Protein AF-A0A6M2E4P7-F1 (afdb_monomer)

Solvent-accessible surface area (backbone atoms only — not comparable to full-atom values): 11442 Å² total; per-residue (Å²): 132,87,79,88,83,75,98,72,84,81,86,79,95,67,102,55,70,70,83,80,88,51,103,58,64,41,55,55,49,48,51,50,51,41,64,74,35,64,31,36,40,35,38,37,42,52,60,90,89,80,44,70,65,22,54,53,45,53,51,46,52,60,73,42,40,63,58,35,37,72,79,66,57,32,46,57,40,61,46,62,79,49,66,72,58,30,58,74,72,67,52,88,63,75,56,38,45,35,40,25,49,70,61,45,62,29,65,63,88,74,64,91,43,70,66,57,47,51,54,49,53,58,58,60,72,52,73,60,49,44,81,30,44,83,79,47,39,49,76,71,58,28,74,83,71,84,55,59,100,64,70,75,52,77,45,78,54,59,92,86,49,95,53,67,63,52,60,54,51,52,45,37,51,54,24,45,76,62,82,48,51,30,33,42,35,60,66,80,132

Secondary structure (DSSP, 8-state):
------S-------TT-----STTHHHHHHHHHHHH-SEEEEEE--STTT-HHHHHHHHHHHHTHHHHHHTT-PEEEEE-S-HHHHHHHT--SSSEEEEEETTEEEE--S-SSHHHHHHHHHHHHS-SEEEE-HHHHHHHH-TTTS--SS-EEEEEE-TT-S-HHHHHHHHHHHHHTT--EEEEEE---

Radius of gyration: 20.7 Å; Cα contacts (8 Å, |Δi|>4): 244; chains: 1; bounding box: 45×45×77 Å

Foldseek 3Di:
DDDDDDPDDDDDDDPAEDDADDQPVRQVVVLVVLQVAQKEKEWEAEDPPPDPVSVVLVVLCVVCVVVCCPVVVYGYYYDYPHVPNCVVLVNPDPGWIWMRHNNQTATDPDDSDNVSVVVVSVVVSDQLEDEDEPVCVCVVQVPVVPDGPFDEAEDEDEPPPPCPVVVSSVQSNVCSVPVGRYYYYYDDD

Sequence (189 aa):
MFTDVVMTLTVLLAPHFLLVHSEDSDLEEFRTTIAKHNRVLVIFTEECCTCTECVEVEQILHAKQPELSDDYRVGIAKVVNKPQIEERYGVTSRPALVFFRRSVPALFEGRHDPDSILEWVGRSLEPSVKALDDNSFEHLTQAATGATTGNWLVVFHTDKCVKQDLAACVLEGLSSKNQRNYKCCHGRH

Organism: NCBI:txid48802

Structure (mmCIF, N/CA/C/O backbone):
data_AF-A0A6M2E4P7-F1
#
_entry.id   AF-A0A6M2E4P7-F1
#
loop_
_atom_site.group_PDB
_atom_site.id
_atom_sit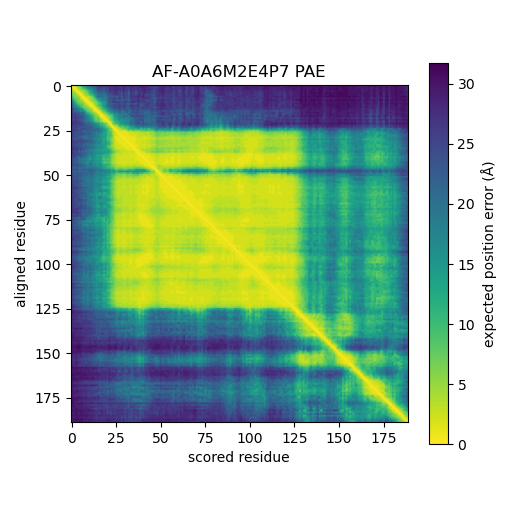e.type_symbol
_atom_site.label_atom_id
_atom_site.label_alt_id
_atom_site.label_comp_id
_atom_site.label_asym_id
_atom_site.label_entity_id
_atom_site.label_seq_id
_atom_site.pdbx_PDB_ins_code
_atom_site.Cartn_x
_atom_site.Cartn_y
_atom_site.Cartn_z
_atom_site.occupancy
_atom_site.B_iso_or_equiv
_atom_site.auth_seq_id
_atom_site.auth_comp_id
_atom_site.auth_asym_id
_atom_site.auth_atom_id
_atom_site.pdbx_PDB_model_num
ATOM 1 N N . MET A 1 1 ? -25.663 25.182 38.526 1.00 40.84 1 MET A N 1
ATOM 2 C CA . MET A 1 1 ? -24.341 24.736 39.010 1.00 40.84 1 MET A CA 1
ATOM 3 C C . MET A 1 1 ? -23.436 24.643 37.797 1.00 40.84 1 MET A C 1
ATOM 5 O O . MET A 1 1 ? -23.838 24.004 36.837 1.00 40.84 1 MET A O 1
ATOM 9 N N . PHE A 1 2 ? -22.290 25.324 37.823 1.00 36.75 2 PHE A N 1
ATOM 10 C CA . PHE A 1 2 ? -21.157 25.044 36.928 1.00 36.75 2 PHE A CA 1
ATOM 11 C C . PHE A 1 2 ? -20.639 23.617 37.247 1.00 36.75 2 PHE A C 1
ATOM 13 O O . PHE A 1 2 ? -20.907 23.131 38.346 1.00 36.75 2 PHE A O 1
ATOM 20 N N . THR A 1 3 ? -19.963 22.877 36.368 1.00 31.12 3 THR A N 1
ATOM 21 C CA . THR A 1 3 ? -18.905 23.301 35.430 1.00 31.12 3 THR A CA 1
ATOM 22 C C . THR A 1 3 ? -18.898 22.538 34.104 1.00 31.12 3 THR A C 1
ATOM 24 O O . THR A 1 3 ? -19.132 21.332 34.073 1.00 31.12 3 THR A O 1
ATOM 27 N N . ASP A 1 4 ? -18.496 23.231 33.041 1.00 40.00 4 ASP A N 1
ATOM 28 C CA . ASP A 1 4 ? -18.045 22.666 31.769 1.00 40.00 4 ASP A CA 1
ATOM 29 C C . ASP A 1 4 ? -16.873 21.681 31.924 1.00 40.00 4 ASP A C 1
ATOM 31 O O . ASP A 1 4 ? -15.951 21.925 32.703 1.00 40.00 4 ASP A O 1
ATOM 35 N N . VAL A 1 5 ? -16.841 20.641 31.081 1.00 33.53 5 VAL A N 1
ATOM 36 C CA . VAL A 1 5 ? -15.596 19.966 30.665 1.00 33.53 5 VAL A CA 1
ATOM 37 C C . VAL A 1 5 ? -15.591 19.811 29.140 1.00 33.53 5 VAL A C 1
ATOM 39 O O . VAL A 1 5 ? -15.801 18.740 28.584 1.00 33.53 5 VAL A O 1
ATOM 42 N N . VAL A 1 6 ? -15.389 20.954 28.482 1.00 32.59 6 VAL A N 1
ATOM 43 C CA . VAL A 1 6 ? -14.580 21.131 27.261 1.00 32.59 6 VAL A CA 1
ATOM 44 C C . VAL A 1 6 ? -14.699 20.026 26.194 1.00 32.59 6 VAL A C 1
ATOM 46 O O . VAL A 1 6 ? -13.795 19.215 25.996 1.00 32.59 6 VAL A O 1
ATOM 49 N N . MET A 1 7 ? -15.766 20.093 25.392 1.00 32.06 7 MET A N 1
ATOM 50 C CA . MET A 1 7 ? -15.821 19.453 24.070 1.00 32.06 7 MET A CA 1
ATOM 51 C C . MET A 1 7 ? -15.063 20.302 23.025 1.00 32.06 7 MET A C 1
ATOM 53 O O . MET A 1 7 ? -15.641 20.748 22.037 1.00 32.06 7 MET A O 1
ATOM 57 N N . THR A 1 8 ? -13.772 20.563 23.261 1.00 35.53 8 THR A N 1
ATOM 58 C CA . THR A 1 8 ? -12.883 21.265 22.315 1.00 35.53 8 THR A CA 1
ATOM 59 C C . THR A 1 8 ? -11.410 21.090 22.689 1.00 35.53 8 THR A C 1
ATOM 61 O O . THR A 1 8 ? -10.903 21.770 23.577 1.00 35.53 8 THR A O 1
ATOM 64 N N . LEU A 1 9 ? -10.679 20.256 21.946 1.00 24.12 9 LEU A N 1
ATOM 65 C CA . LEU A 1 9 ? -9.226 20.403 21.834 1.00 24.12 9 LEU A CA 1
ATOM 66 C C . LEU A 1 9 ? -8.762 20.082 20.411 1.00 24.12 9 LEU A C 1
ATOM 68 O O . LEU A 1 9 ? -8.285 18.994 20.099 1.00 24.12 9 LEU A O 1
ATOM 72 N N . THR A 1 10 ? -8.930 21.065 19.533 1.00 35.75 10 THR A N 1
ATOM 73 C CA . THR A 1 10 ? -8.132 21.164 18.313 1.00 35.75 10 THR A CA 1
ATOM 74 C C . THR A 1 10 ? -6.683 21.525 18.653 1.00 35.75 10 THR A C 1
ATOM 76 O O . THR A 1 10 ? -6.407 22.129 19.686 1.00 35.75 10 THR A O 1
ATOM 79 N N . VAL A 1 11 ? -5.786 21.238 17.703 1.00 32.12 11 VAL A N 1
ATOM 80 C CA . VAL A 1 11 ? -4.352 21.588 17.685 1.00 32.12 11 VAL A CA 1
ATOM 81 C C . VAL A 1 11 ? -3.437 20.681 18.519 1.00 32.12 11 VAL A C 1
ATOM 83 O O . VAL A 1 11 ? -3.085 20.981 19.653 1.00 32.12 11 VAL A O 1
ATOM 86 N N . LEU A 1 12 ? -2.869 19.680 17.841 1.00 30.33 12 LEU A N 1
ATOM 87 C CA . LEU A 1 12 ? -1.431 19.700 17.556 1.00 30.33 12 LEU A CA 1
ATOM 88 C C . LEU A 1 12 ? -1.193 19.288 16.095 1.00 30.33 12 LEU A C 1
ATOM 90 O O . LEU A 1 12 ? -1.959 18.522 15.516 1.00 30.33 12 LEU A O 1
ATOM 94 N N . LEU A 1 13 ? -0.166 19.873 15.479 1.00 35.53 13 LEU A N 1
ATOM 95 C CA . LEU A 1 13 ? 0.161 19.698 14.064 1.00 35.53 13 LEU A CA 1
ATOM 96 C C . LEU A 1 13 ? 0.794 18.322 13.816 1.00 35.53 13 LEU A C 1
ATOM 98 O O . LEU A 1 13 ? 1.898 18.067 14.286 1.00 35.53 13 LEU A O 1
ATOM 102 N N . ALA A 1 14 ? 0.145 17.485 13.006 1.00 37.31 14 ALA A N 1
ATOM 103 C CA . ALA A 1 14 ? 0.768 16.321 12.381 1.00 37.31 14 ALA A CA 1
ATOM 104 C C . ALA A 1 14 ? 0.230 16.177 10.943 1.00 37.31 14 ALA A C 1
ATOM 106 O O . ALA A 1 14 ? -0.916 15.763 10.768 1.00 37.31 14 ALA A O 1
ATOM 107 N N . PRO A 1 15 ? 1.008 16.507 9.893 1.00 38.56 15 PRO A N 1
ATOM 108 C CA . PRO A 1 15 ? 0.533 16.494 8.504 1.00 38.56 15 PRO A CA 1
ATOM 109 C C . PRO A 1 15 ? 0.421 15.081 7.892 1.00 38.56 15 PRO A C 1
ATOM 111 O O . PRO A 1 15 ? 0.402 14.951 6.671 1.00 38.56 15 PRO A O 1
ATOM 114 N N . HIS A 1 16 ? 0.381 14.023 8.713 1.00 47.12 16 HIS A N 1
ATOM 115 C CA . HIS A 1 16 ? 0.623 12.652 8.254 1.00 47.12 16 HIS A CA 1
ATOM 116 C C . HIS A 1 16 ? -0.515 11.645 8.426 1.00 47.12 16 HIS A C 1
ATOM 118 O O . HIS A 1 16 ? -0.496 10.661 7.702 1.00 47.12 16 HIS A O 1
ATOM 124 N N . PHE A 1 17 ? -1.499 11.832 9.312 1.00 47.53 17 PHE A N 1
ATOM 125 C CA . PHE A 1 17 ? -2.561 10.828 9.514 1.00 47.53 17 PHE A CA 1
ATOM 126 C C . PHE A 1 17 ? -3.961 11.427 9.318 1.00 47.53 17 PHE A C 1
ATOM 128 O O . PHE A 1 17 ? -4.527 12.049 10.215 1.00 47.53 17 PHE A O 1
ATOM 135 N N . LEU A 1 18 ? -4.524 11.202 8.127 1.00 43.34 18 LEU A N 1
ATOM 136 C CA . LEU A 1 18 ? -5.948 11.386 7.838 1.00 43.34 18 LEU A CA 1
ATOM 137 C C . LEU A 1 18 ? -6.751 10.255 8.500 1.00 43.34 18 LEU A C 1
ATOM 139 O O . LEU A 1 18 ? -6.512 9.083 8.213 1.00 43.34 18 LEU A O 1
ATOM 143 N N . LEU A 1 19 ? -7.705 10.611 9.362 1.00 40.25 19 LEU A N 1
ATOM 144 C CA . LEU A 1 19 ? -8.750 9.710 9.861 1.00 40.25 19 LEU A CA 1
ATOM 145 C C . LEU A 1 19 ? -10.049 9.980 9.090 1.00 40.25 19 LEU A C 1
ATOM 147 O O . LEU A 1 19 ? -10.403 11.136 8.871 1.00 40.25 19 LEU A O 1
ATOM 151 N N . VAL A 1 20 ? -10.731 8.910 8.677 1.00 38.62 20 VAL A N 1
ATOM 152 C CA . VAL A 1 20 ? -11.777 8.907 7.635 1.00 38.62 20 VAL A CA 1
ATOM 153 C C . VAL A 1 20 ? -13.047 8.197 8.162 1.00 38.62 20 VAL A C 1
ATOM 155 O O . VAL A 1 20 ? -12.953 7.114 8.757 1.00 38.62 20 VAL A O 1
ATOM 158 N N . HIS A 1 21 ? -14.227 8.820 8.011 1.00 36.59 21 HIS A N 1
ATOM 159 C CA . HIS A 1 21 ? -15.513 8.375 8.592 1.00 36.59 21 HIS A CA 1
ATOM 160 C 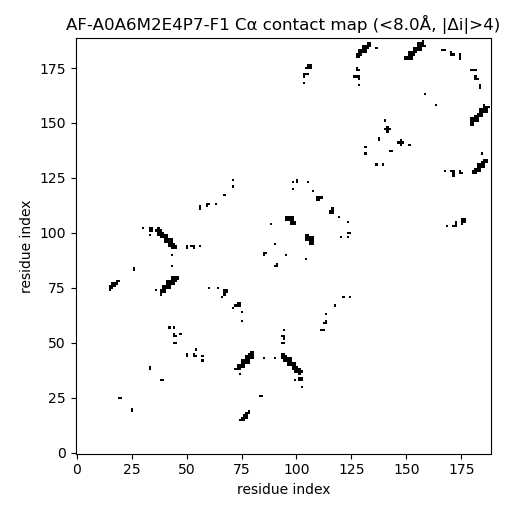C . HIS A 1 21 ? -16.756 8.597 7.684 1.00 36.59 21 HIS A C 1
ATOM 162 O O . HIS A 1 21 ? -17.251 9.720 7.590 1.00 36.59 21 HIS A O 1
ATOM 168 N N . SER A 1 22 ? -17.319 7.506 7.136 1.00 39.72 22 SER A N 1
ATOM 169 C CA . SER A 1 22 ? -18.699 7.198 6.676 1.00 39.72 22 SER A CA 1
ATOM 170 C C . SER A 1 22 ? -18.729 6.210 5.477 1.00 39.72 22 SER A C 1
ATOM 172 O O . SER A 1 22 ? -18.031 6.372 4.479 1.00 39.72 22 SER A O 1
ATOM 174 N N . GLU A 1 23 ? -19.592 5.192 5.565 1.00 55.00 23 GLU A N 1
ATOM 175 C CA . GLU A 1 23 ? -19.532 3.853 4.918 1.00 55.00 23 GLU A CA 1
ATOM 176 C C . GLU A 1 23 ? -19.726 3.745 3.381 1.00 55.00 23 GLU A C 1
ATOM 178 O O . GLU A 1 23 ? -20.198 2.727 2.890 1.00 55.00 23 GLU A O 1
ATOM 183 N N . ASP A 1 24 ? -19.388 4.766 2.600 1.00 53.50 24 ASP A N 1
ATOM 184 C CA . ASP A 1 24 ? -19.245 4.669 1.127 1.00 53.50 24 ASP A CA 1
ATOM 185 C C . ASP A 1 24 ? -18.424 5.863 0.613 1.00 53.50 24 ASP A C 1
ATOM 187 O O . ASP A 1 24 ? -17.538 5.724 -0.236 1.00 53.50 24 ASP A O 1
ATOM 191 N N . SER A 1 25 ? -18.646 7.035 1.225 1.00 61.72 25 SER A N 1
ATOM 192 C CA . SER A 1 25 ? -17.779 8.211 1.083 1.00 61.72 25 SER A CA 1
ATOM 193 C C . SER A 1 25 ? -16.325 7.872 1.417 1.00 61.72 25 SER A C 1
ATOM 195 O O . SER A 1 25 ? -15.432 8.302 0.695 1.00 61.72 25 SER A O 1
ATOM 197 N N . ASP A 1 26 ? -16.084 7.049 2.443 1.00 71.44 26 ASP A N 1
ATOM 198 C CA . ASP A 1 26 ? -14.749 6.600 2.854 1.00 71.44 26 ASP A CA 1
ATOM 199 C C . ASP A 1 26 ? -13.972 5.919 1.727 1.00 71.44 26 ASP A C 1
ATOM 201 O O . ASP A 1 26 ? -12.768 6.137 1.593 1.00 71.44 26 ASP A O 1
ATOM 205 N N . LEU A 1 27 ? -14.630 5.092 0.906 1.00 80.44 27 LEU A N 1
ATOM 206 C CA . LEU A 1 27 ? -13.952 4.367 -0.166 1.00 80.44 27 LEU A CA 1
ATOM 207 C C . LEU A 1 27 ? -13.576 5.310 -1.313 1.00 80.44 27 LEU A C 1
ATOM 209 O O . LEU A 1 27 ? -12.455 5.233 -1.819 1.00 80.44 27 LEU A O 1
ATOM 213 N N . GLU A 1 28 ? -14.468 6.216 -1.715 1.00 82.69 28 GLU A N 1
ATOM 214 C CA . GLU A 1 28 ? -14.164 7.196 -2.764 1.00 82.69 28 GLU A CA 1
ATOM 215 C C . GLU A 1 28 ? -13.219 8.311 -2.279 1.00 82.69 28 GLU A C 1
ATOM 217 O O . GLU A 1 28 ? -12.367 8.761 -3.048 1.00 82.69 28 GLU A O 1
ATOM 222 N N . GLU A 1 29 ? -13.261 8.697 -1.001 1.00 82.88 29 GLU A N 1
ATOM 223 C CA . GLU A 1 29 ? -12.275 9.584 -0.372 1.00 82.88 29 GLU A CA 1
ATOM 224 C C . GLU A 1 29 ? -10.899 8.913 -0.287 1.00 82.88 29 GLU A C 1
ATOM 226 O O . GLU A 1 29 ? -9.894 9.517 -0.679 1.00 82.88 29 GLU A O 1
ATOM 231 N N . PHE A 1 30 ? -10.840 7.648 0.141 1.00 87.00 30 PHE A N 1
ATOM 232 C CA . PHE A 1 30 ? -9.613 6.854 0.141 1.00 87.00 30 PHE A CA 1
ATOM 233 C C . PHE A 1 30 ? -9.038 6.752 -1.275 1.00 87.00 30 PHE A C 1
ATOM 235 O O . PHE A 1 30 ? -7.887 7.124 -1.500 1.00 87.00 30 PHE A O 1
ATOM 242 N N . ARG A 1 31 ? -9.847 6.347 -2.264 1.00 85.25 31 ARG A N 1
ATOM 243 C CA . ARG A 1 31 ? -9.443 6.286 -3.681 1.00 85.25 31 ARG A CA 1
ATOM 244 C C . ARG A 1 31 ? -8.957 7.639 -4.193 1.00 85.25 31 ARG A C 1
ATOM 246 O O . ARG A 1 31 ? -7.924 7.697 -4.852 1.00 85.25 31 ARG A O 1
ATOM 253 N N . THR A 1 32 ? -9.649 8.725 -3.859 1.00 85.12 32 THR A N 1
ATOM 254 C CA . THR A 1 32 ? -9.262 10.092 -4.235 1.00 85.12 32 THR A CA 1
ATOM 255 C C . THR A 1 32 ? -7.931 10.499 -3.600 1.00 85.12 32 THR A C 1
ATOM 257 O O . THR A 1 32 ? -7.101 11.128 -4.254 1.00 85.12 32 THR A O 1
ATOM 260 N N . THR A 1 33 ? -7.690 10.125 -2.345 1.00 83.88 33 THR A N 1
ATOM 261 C CA . THR A 1 33 ? -6.436 10.390 -1.625 1.00 83.88 33 THR A CA 1
ATOM 262 C C . THR A 1 33 ? -5.280 9.598 -2.237 1.00 83.88 33 THR A C 1
ATOM 264 O O . THR A 1 33 ? -4.253 10.173 -2.594 1.00 83.88 33 THR A O 1
ATOM 267 N N . ILE A 1 34 ? -5.481 8.302 -2.484 1.00 86.50 34 ILE A N 1
ATOM 268 C CA . ILE A 1 34 ? -4.528 7.433 -3.186 1.00 86.50 34 ILE A CA 1
ATOM 269 C C . ILE A 1 34 ? -4.259 7.902 -4.632 1.00 86.50 34 ILE A C 1
ATOM 271 O O . ILE A 1 34 ? -3.145 7.747 -5.126 1.00 86.50 34 ILE A O 1
ATOM 275 N N . ALA A 1 35 ? -5.232 8.520 -5.309 1.00 84.50 35 ALA A N 1
ATOM 276 C CA . ALA A 1 35 ? -5.046 9.092 -6.644 1.00 84.50 35 ALA A CA 1
ATOM 277 C C . ALA A 1 35 ? -4.295 10.438 -6.635 1.00 84.50 35 ALA A C 1
ATOM 279 O O . ALA A 1 35 ? -3.555 10.733 -7.573 1.00 84.50 35 ALA A O 1
ATOM 280 N N . LYS A 1 36 ? -4.449 11.248 -5.577 1.00 83.56 36 LYS A N 1
ATOM 281 C CA . LYS A 1 36 ? -3.716 12.516 -5.387 1.00 83.56 36 LYS A CA 1
ATOM 282 C C . LYS A 1 36 ? -2.233 12.306 -5.067 1.00 83.56 36 LYS A C 1
ATOM 284 O O . LYS A 1 36 ? -1.416 13.168 -5.386 1.00 83.56 36 LYS A O 1
ATOM 289 N N . HIS A 1 37 ? -1.875 11.186 -4.441 1.00 82.88 37 HIS A N 1
ATOM 290 C CA . HIS A 1 37 ? -0.513 10.906 -3.990 1.00 82.88 37 HIS A CA 1
ATOM 291 C C . HIS A 1 37 ? 0.159 9.809 -4.828 1.00 82.88 37 HIS A C 1
ATOM 293 O O . HIS A 1 37 ? -0.315 8.684 -4.928 1.00 82.88 37 HIS A O 1
ATOM 299 N N . ASN A 1 38 ? 1.332 10.107 -5.396 1.00 85.38 38 ASN A N 1
ATOM 300 C CA . ASN A 1 38 ? 2.060 9.159 -6.253 1.00 85.38 38 ASN A CA 1
ATOM 301 C C . ASN A 1 38 ? 2.529 7.880 -5.530 1.00 85.38 38 ASN A C 1
ATOM 303 O O . ASN A 1 38 ? 2.753 6.865 -6.196 1.00 85.38 38 ASN A O 1
ATOM 307 N N . ARG A 1 39 ? 2.745 7.954 -4.210 1.00 91.00 39 ARG A N 1
ATOM 308 C CA . ARG A 1 39 ? 3.292 6.892 -3.354 1.00 91.00 39 ARG A CA 1
ATOM 309 C C . ARG A 1 39 ? 2.659 6.974 -1.964 1.00 91.00 39 ARG A C 1
ATOM 311 O O . ARG A 1 39 ? 2.878 7.964 -1.265 1.00 91.00 39 ARG A O 1
ATOM 318 N N . VAL A 1 40 ? 1.903 5.953 -1.567 1.00 92.75 40 VAL A N 1
ATOM 319 C CA . VAL A 1 40 ? 1.294 5.865 -0.228 1.00 92.75 40 VAL A CA 1
ATOM 320 C C . VAL A 1 40 ? 1.470 4.462 0.336 1.00 92.75 40 VAL A C 1
ATOM 322 O O . VAL A 1 40 ? 1.069 3.494 -0.300 1.00 92.75 40 VAL A O 1
ATOM 325 N N . LEU A 1 41 ? 2.036 4.347 1.532 1.00 94.44 41 LEU A N 1
ATOM 326 C CA . LEU A 1 41 ? 2.027 3.127 2.331 1.00 94.44 41 LEU A CA 1
ATOM 327 C C . LEU A 1 41 ? 0.824 3.169 3.275 1.00 94.44 41 LEU A C 1
ATOM 329 O O . LEU A 1 41 ? 0.721 4.060 4.114 1.00 94.44 41 LEU A O 1
ATOM 333 N N . VAL A 1 42 ? -0.092 2.219 3.129 1.00 94.88 42 VAL A N 1
ATOM 334 C CA . VAL A 1 42 ? -1.314 2.129 3.931 1.00 94.88 42 VAL A CA 1
ATOM 335 C C . VAL A 1 42 ? -1.193 0.969 4.906 1.00 94.88 42 VAL A C 1
ATOM 337 O O . VAL A 1 42 ? -0.968 -0.163 4.475 1.00 94.88 42 VAL A O 1
ATOM 340 N N . ILE A 1 43 ? -1.382 1.239 6.199 1.00 94.50 43 ILE A N 1
ATOM 341 C CA . ILE A 1 43 ? -1.550 0.205 7.223 1.00 94.50 43 ILE A CA 1
ATOM 342 C C . ILE A 1 43 ? -3.035 -0.031 7.522 1.00 94.50 43 ILE A C 1
ATOM 344 O O . ILE A 1 43 ? -3.799 0.891 7.809 1.00 94.50 43 ILE A O 1
ATOM 348 N N . PHE A 1 44 ? -3.432 -1.294 7.459 1.00 93.56 44 PHE A N 1
ATOM 349 C CA . PHE A 1 44 ? -4.738 -1.827 7.825 1.00 93.56 44 PHE A CA 1
ATOM 350 C C . PHE A 1 44 ? -4.585 -2.484 9.209 1.00 93.56 44 PHE A C 1
ATOM 352 O O . PHE A 1 44 ? -3.888 -3.489 9.305 1.00 93.56 44 PHE A O 1
ATOM 359 N N . THR A 1 45 ? -5.142 -1.896 10.282 1.00 92.00 45 THR A N 1
ATOM 360 C CA . THR A 1 45 ? -4.528 -2.013 11.638 1.00 92.00 45 THR A CA 1
ATOM 361 C C . THR A 1 45 ? -5.470 -2.089 12.862 1.00 92.00 45 THR A C 1
ATOM 363 O O . THR A 1 45 ? -5.010 -2.127 13.995 1.00 92.00 45 THR A O 1
ATOM 366 N N . GLU A 1 46 ? -6.789 -2.154 12.661 1.00 89.75 46 GLU A N 1
ATOM 367 C CA . GLU A 1 46 ? -7.792 -2.342 13.741 1.00 89.75 46 GLU A CA 1
ATOM 368 C C . GLU A 1 46 ? -7.851 -1.238 14.819 1.00 89.75 46 GLU A C 1
ATOM 370 O O . GLU A 1 46 ? -7.229 -0.180 14.700 1.00 89.75 46 GLU A O 1
ATOM 375 N N . GLU A 1 47 ? -8.708 -1.435 15.827 1.00 84.75 47 GLU A N 1
ATOM 376 C CA . GLU A 1 47 ? -8.803 -0.562 17.000 1.00 84.75 47 GLU A CA 1
ATOM 377 C C . GLU A 1 47 ? -7.785 -0.973 18.069 1.00 84.75 47 GLU A C 1
ATOM 379 O O . GLU A 1 47 ? -7.502 -2.158 18.281 1.00 84.75 47 GLU A O 1
ATOM 384 N N . CYS A 1 48 ? -7.249 0.025 18.775 1.00 76.25 48 CYS A N 1
ATOM 385 C CA . CYS A 1 48 ? -6.251 -0.191 19.818 1.00 76.25 48 CYS A CA 1
ATOM 386 C C . CYS A 1 48 ? -6.749 -1.204 20.868 1.00 76.25 48 CYS A C 1
ATOM 388 O O . CYS A 1 48 ? -7.927 -1.222 21.222 1.00 76.25 48 CYS A O 1
ATOM 390 N N . CYS A 1 49 ? -5.826 -2.025 21.373 1.00 75.62 49 CYS A N 1
ATOM 391 C CA . CYS A 1 49 ? -6.041 -3.116 22.334 1.00 75.62 49 CYS A CA 1
ATOM 392 C C . CYS A 1 49 ? -6.714 -4.399 21.806 1.00 75.62 49 CYS A C 1
ATOM 394 O O . CYS A 1 49 ? -6.747 -5.373 22.555 1.00 75.62 49 CYS A O 1
ATOM 396 N N . THR A 1 50 ? -7.194 -4.461 20.556 1.00 83.12 50 THR A N 1
ATOM 397 C CA . THR A 1 50 ? -7.652 -5.740 19.954 1.00 83.12 50 THR A CA 1
ATOM 398 C C . THR A 1 50 ? -6.515 -6.540 19.312 1.00 83.12 50 THR A C 1
ATOM 400 O O . THR A 1 50 ? -6.518 -7.768 19.366 1.00 83.12 50 THR A O 1
ATOM 403 N N . CYS A 1 51 ? -5.502 -5.843 18.792 1.00 87.19 51 CYS A N 1
ATOM 404 C CA . CYS A 1 51 ? -4.385 -6.411 18.047 1.00 87.19 51 CYS A CA 1
ATOM 405 C C . CYS A 1 51 ? -3.044 -5.853 18.561 1.00 87.19 51 CYS A C 1
ATOM 407 O O . CYS A 1 51 ? -2.759 -4.664 18.409 1.00 87.19 51 CYS A O 1
ATOM 409 N N . THR A 1 52 ? -2.209 -6.702 19.172 1.00 90.94 52 THR A N 1
ATOM 410 C CA . THR A 1 52 ? -0.880 -6.302 19.684 1.00 90.94 52 THR A CA 1
ATOM 411 C C . THR A 1 52 ? 0.098 -6.016 18.549 1.00 90.94 52 THR A C 1
ATOM 413 O O . THR A 1 52 ? 0.727 -4.961 18.541 1.00 90.94 52 THR A O 1
ATOM 416 N N . GLU A 1 53 ? 0.170 -6.907 17.553 1.00 91.56 53 GLU A N 1
ATOM 417 C CA . GLU A 1 53 ? 1.049 -6.751 16.384 1.00 91.56 53 GLU A CA 1
ATOM 418 C C . GLU A 1 53 ? 0.768 -5.433 15.649 1.00 91.56 53 GLU A C 1
ATOM 420 O O . GLU A 1 53 ? 1.688 -4.750 15.215 1.00 91.56 53 GLU A O 1
ATOM 425 N N . CYS A 1 54 ? -0.496 -5.011 15.573 1.00 91.94 54 CYS A N 1
ATOM 426 C CA . CYS A 1 54 ? -0.891 -3.749 14.953 1.00 91.94 54 CYS A CA 1
ATOM 427 C C . CYS A 1 54 ? -0.224 -2.532 15.619 1.00 91.94 54 CYS A C 1
ATOM 429 O O . CYS A 1 54 ? 0.259 -1.638 14.925 1.00 91.94 54 CYS A O 1
ATOM 431 N N . VAL A 1 55 ? -0.116 -2.523 16.953 1.00 92.38 55 VAL A N 1
ATOM 432 C CA . VAL A 1 55 ? 0.590 -1.465 17.695 1.00 92.38 55 VAL A CA 1
ATOM 433 C C . VAL A 1 55 ? 2.090 -1.489 17.391 1.00 92.38 55 VAL A C 1
ATOM 435 O O . VAL A 1 55 ? 2.687 -0.431 17.198 1.00 92.38 55 VAL A O 1
ATOM 438 N N . GLU A 1 56 ? 2.697 -2.674 17.301 1.00 93.56 56 GLU A N 1
ATOM 439 C CA . GLU A 1 56 ? 4.118 -2.832 16.967 1.00 93.56 56 GLU A CA 1
ATOM 440 C C . GLU A 1 56 ? 4.421 -2.325 15.547 1.00 93.56 56 GLU A C 1
ATOM 442 O O . GLU A 1 56 ? 5.352 -1.539 15.357 1.00 93.56 56 GLU A O 1
ATOM 447 N N . VAL A 1 57 ? 3.598 -2.677 14.550 1.00 94.69 57 VAL A N 1
ATOM 448 C CA . VAL A 1 57 ? 3.772 -2.187 13.171 1.00 94.69 57 VAL A CA 1
ATOM 449 C C . VAL A 1 57 ? 3.534 -0.678 13.077 1.00 94.69 57 VAL A C 1
ATOM 451 O O 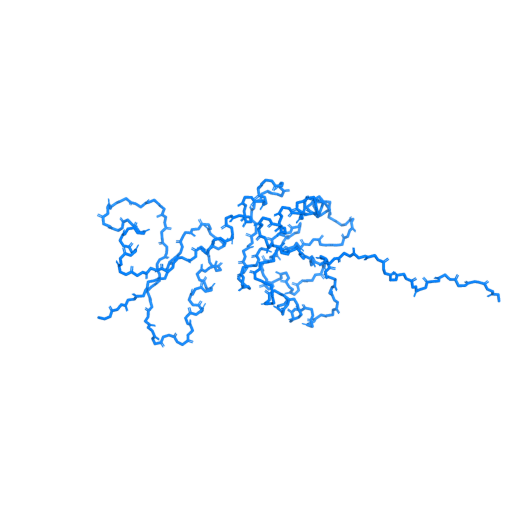. VAL A 1 57 ? 4.308 0.010 12.412 1.00 94.69 57 VAL A O 1
ATOM 454 N N . GLU A 1 58 ? 2.534 -0.123 13.770 1.00 93.56 58 GLU A N 1
ATOM 455 C CA . GLU A 1 58 ? 2.345 1.335 13.832 1.00 93.56 58 GLU A CA 1
ATOM 456 C C . GLU A 1 58 ? 3.563 2.054 14.437 1.00 93.56 58 GLU A C 1
ATOM 458 O O . GLU A 1 58 ? 3.987 3.086 13.910 1.00 93.56 58 GLU A O 1
ATOM 463 N N . GLN A 1 59 ? 4.177 1.500 15.489 1.00 94.44 59 GLN A N 1
ATOM 464 C CA . GLN A 1 59 ? 5.405 2.042 16.081 1.00 94.44 59 GLN A CA 1
ATOM 465 C C . GLN A 1 59 ? 6.597 1.971 15.118 1.00 94.44 59 GLN A C 1
ATOM 467 O O . GLN A 1 59 ? 7.338 2.949 14.999 1.00 94.44 59 GLN A O 1
ATOM 472 N N . ILE A 1 60 ? 6.763 0.859 14.393 1.00 95.12 60 ILE A N 1
ATOM 473 C CA . ILE A 1 60 ? 7.808 0.702 13.371 1.00 95.12 60 ILE A CA 1
ATOM 474 C C . ILE A 1 60 ? 7.630 1.739 12.256 1.00 95.12 60 ILE A C 1
ATOM 476 O O . ILE A 1 60 ? 8.580 2.444 11.914 1.00 95.12 60 ILE A O 1
ATOM 480 N N . LEU A 1 61 ? 6.413 1.889 11.724 1.00 94.00 61 LEU A N 1
ATOM 481 C CA . LEU A 1 61 ? 6.117 2.871 10.678 1.00 94.00 61 LEU A CA 1
ATOM 482 C C . LEU A 1 61 ? 6.310 4.314 11.151 1.00 94.00 61 LEU A C 1
ATOM 484 O O . LEU A 1 61 ? 6.808 5.136 10.387 1.00 94.00 61 LEU A O 1
ATOM 488 N N . HIS A 1 62 ? 5.958 4.627 12.400 1.00 93.69 62 HIS A N 1
ATOM 489 C CA . HIS A 1 62 ? 6.209 5.942 12.987 1.00 93.69 62 HIS A CA 1
ATOM 490 C C . HIS A 1 62 ? 7.715 6.216 13.129 1.00 93.69 62 HIS A C 1
ATOM 492 O O . HIS A 1 62 ? 8.187 7.280 12.735 1.00 93.69 62 HIS A O 1
ATOM 498 N N . ALA A 1 63 ? 8.492 5.251 13.633 1.00 95.00 63 ALA A N 1
ATOM 499 C CA . ALA A 1 63 ? 9.947 5.374 13.747 1.00 95.00 63 ALA A CA 1
ATOM 500 C C . ALA A 1 63 ? 10.637 5.525 12.378 1.00 95.00 63 ALA A C 1
ATOM 502 O O . ALA A 1 63 ? 11.620 6.254 12.262 1.00 95.00 63 ALA A O 1
ATOM 503 N N . LYS A 1 64 ? 10.102 4.873 11.339 1.00 93.56 64 LYS A N 1
ATOM 504 C CA . LYS A 1 64 ? 10.606 4.929 9.958 1.00 93.56 64 LYS A CA 1
ATOM 505 C C . LYS A 1 64 ? 9.974 6.019 9.087 1.00 93.56 64 LYS A C 1
ATOM 507 O O . LYS A 1 64 ? 10.340 6.146 7.920 1.00 93.56 64 LYS A O 1
ATOM 512 N N . GLN A 1 65 ? 9.081 6.845 9.634 1.00 92.38 65 GLN A N 1
ATOM 513 C CA . GLN A 1 65 ? 8.413 7.920 8.894 1.00 92.38 65 GLN A CA 1
ATOM 514 C C . GLN A 1 65 ? 9.377 8.926 8.232 1.00 92.38 65 GLN A C 1
ATOM 516 O O . GLN A 1 65 ? 9.113 9.269 7.079 1.00 92.38 65 GLN A O 1
ATOM 521 N N . PRO A 1 66 ? 10.490 9.366 8.864 1.00 91.88 66 PRO A N 1
ATOM 522 C CA . PRO A 1 66 ? 11.446 10.265 8.213 1.00 91.88 66 PRO A CA 1
ATOM 523 C C . PRO A 1 66 ? 12.104 9.631 6.980 1.00 91.88 66 PRO A C 1
ATOM 525 O O . PRO A 1 66 ? 12.083 10.220 5.909 1.00 91.88 66 PRO A O 1
ATOM 528 N N . GLU A 1 67 ? 12.595 8.392 7.094 1.00 92.44 67 GLU A N 1
ATOM 529 C CA . GLU A 1 67 ? 13.220 7.645 5.986 1.00 92.44 67 GLU A CA 1
ATOM 530 C C . GLU A 1 67 ? 12.219 7.416 4.831 1.00 92.44 67 GLU A C 1
ATOM 532 O O . GLU A 1 67 ? 12.518 7.640 3.657 1.00 92.44 67 GLU A O 1
ATOM 537 N N . LEU A 1 68 ? 10.977 7.041 5.162 1.00 90.38 68 LEU A N 1
ATOM 538 C CA . LEU A 1 68 ? 9.891 6.858 4.193 1.00 90.38 68 LEU A CA 1
ATOM 539 C C . LEU A 1 68 ? 9.500 8.168 3.482 1.00 90.38 68 LEU A C 1
ATOM 541 O O . LEU A 1 68 ? 9.255 8.155 2.271 1.00 90.38 68 LEU A O 1
ATOM 545 N N . SER A 1 69 ? 9.476 9.291 4.200 1.00 89.69 69 SER A N 1
ATOM 546 C CA . SER A 1 69 ? 9.197 10.624 3.654 1.00 89.69 69 SER A CA 1
ATOM 547 C C . SER A 1 69 ? 10.337 11.135 2.772 1.00 89.69 69 SER A C 1
ATOM 549 O O . SER A 1 69 ? 10.118 11.481 1.609 1.00 89.69 69 SER A O 1
ATOM 551 N N . ASP A 1 70 ? 11.553 11.177 3.304 1.00 90.75 70 ASP A N 1
ATOM 552 C CA . ASP A 1 70 ? 12.615 12.022 2.762 1.00 90.75 70 ASP A CA 1
ATOM 553 C C . ASP A 1 70 ? 13.376 11.312 1.634 1.00 90.75 70 ASP A C 1
ATOM 555 O O . ASP A 1 70 ? 13.546 11.881 0.548 1.00 90.75 70 ASP A O 1
ATOM 559 N N . ASP A 1 71 ? 13.727 10.037 1.833 1.00 90.62 71 ASP A N 1
ATOM 560 C CA . ASP A 1 71 ? 14.436 9.234 0.831 1.00 90.62 71 ASP A CA 1
ATOM 561 C C . ASP A 1 71 ? 13.468 8.689 -0.228 1.00 90.62 71 ASP A C 1
ATOM 563 O O . ASP A 1 71 ? 13.711 8.770 -1.439 1.00 90.62 71 ASP A O 1
ATOM 567 N N . TYR A 1 72 ? 12.329 8.149 0.216 1.00 88.12 72 TYR A N 1
ATOM 568 C CA . TYR A 1 72 ? 11.416 7.405 -0.654 1.00 88.12 72 TYR A CA 1
ATOM 569 C C . TYR A 1 72 ? 10.194 8.204 -1.137 1.00 88.12 72 TYR A C 1
ATOM 571 O O . TYR A 1 72 ? 9.542 7.785 -2.105 1.00 88.12 72 TYR A O 1
ATOM 579 N N . ARG A 1 73 ? 9.903 9.376 -0.555 1.00 90.94 73 ARG A N 1
ATOM 580 C CA . ARG A 1 73 ? 8.732 10.222 -0.879 1.00 90.94 73 ARG A CA 1
ATOM 581 C C . ARG A 1 73 ? 7.406 9.476 -0.756 1.00 90.94 73 ARG A C 1
ATOM 583 O O . ARG A 1 73 ? 6.539 9.594 -1.624 1.00 90.94 73 ARG A O 1
ATOM 590 N N . VAL A 1 74 ? 7.283 8.676 0.297 1.00 91.12 74 VAL A N 1
ATOM 591 C CA . VAL A 1 74 ? 6.127 7.837 0.616 1.00 91.12 74 VAL A CA 1
ATOM 592 C C . VAL A 1 74 ? 5.332 8.485 1.744 1.00 91.12 74 VAL A C 1
ATOM 594 O O . VAL A 1 74 ? 5.832 8.651 2.853 1.00 91.12 74 VAL A O 1
ATOM 597 N N . GLY A 1 75 ? 4.070 8.824 1.477 1.00 89.56 75 GLY A N 1
ATOM 598 C CA . GLY A 1 75 ? 3.129 9.161 2.548 1.00 89.56 75 GLY A CA 1
ATOM 599 C C . GLY A 1 75 ? 2.699 7.897 3.293 1.00 89.56 75 GLY A C 1
ATOM 600 O O . GLY A 1 75 ? 2.529 6.856 2.665 1.00 89.56 75 GLY A O 1
ATOM 601 N N . ILE A 1 76 ? 2.496 7.976 4.607 1.00 90.62 76 ILE A N 1
ATOM 602 C CA . ILE A 1 76 ? 1.915 6.882 5.399 1.00 90.62 76 ILE A CA 1
ATOM 603 C C . ILE A 1 76 ? 0.451 7.225 5.679 1.00 90.62 76 ILE A C 1
ATOM 605 O O . ILE A 1 76 ? 0.151 8.371 5.992 1.00 90.62 76 ILE A O 1
ATOM 609 N N . ALA A 1 77 ? -0.454 6.257 5.567 1.00 90.88 77 ALA A N 1
ATOM 610 C CA . ALA A 1 77 ? -1.862 6.405 5.932 1.00 90.88 77 ALA A CA 1
ATOM 611 C C . ALA A 1 77 ? -2.358 5.175 6.707 1.00 90.88 77 ALA A C 1
ATOM 613 O O . ALA A 1 77 ? -1.782 4.092 6.603 1.00 90.88 77 ALA A O 1
ATOM 614 N N . LYS A 1 78 ? -3.441 5.335 7.473 1.00 90.00 78 LYS A N 1
ATOM 615 C CA . LYS A 1 78 ? -4.025 4.284 8.316 1.00 90.00 78 LYS A CA 1
ATOM 616 C C . LYS A 1 78 ? -5.502 4.072 8.009 1.00 90.00 78 LYS A C 1
ATOM 618 O O . LYS A 1 78 ? -6.262 5.027 7.898 1.00 90.00 78 LYS A O 1
ATOM 623 N N . VAL A 1 79 ? -5.897 2.804 7.947 1.00 90.00 79 VAL A N 1
ATOM 624 C CA . VAL A 1 79 ? -7.282 2.346 7.836 1.00 90.00 79 VAL A CA 1
ATOM 625 C C . VAL A 1 79 ? -7.625 1.512 9.075 1.00 90.00 79 VAL A C 1
ATOM 627 O O . VAL A 1 79 ? -7.051 0.445 9.305 1.00 90.00 79 VAL A O 1
ATOM 630 N N . VAL A 1 80 ? -8.566 2.013 9.879 1.00 90.19 80 VAL A N 1
ATOM 631 C CA . VAL A 1 80 ? -9.083 1.369 11.099 1.00 90.19 80 VAL A CA 1
ATOM 632 C C . VAL A 1 80 ? -10.504 0.888 10.833 1.00 90.19 80 VAL A C 1
ATOM 634 O O . VAL A 1 80 ? -11.356 1.698 10.479 1.00 90.19 80 VAL A O 1
ATOM 637 N N . ASN A 1 81 ? -10.738 -0.414 11.006 1.00 86.56 81 ASN A N 1
ATOM 638 C CA . ASN A 1 81 ? -12.039 -1.090 10.900 1.00 86.56 81 ASN A CA 1
ATOM 639 C C . ASN A 1 81 ? -12.901 -0.635 9.698 1.00 86.56 81 ASN A C 1
ATOM 641 O O . ASN A 1 81 ? -13.983 -0.081 9.878 1.00 86.56 81 ASN A O 1
ATOM 645 N N . LYS A 1 82 ? -12.430 -0.875 8.460 1.00 88.25 82 LYS A N 1
ATOM 646 C CA . LYS A 1 82 ? -13.155 -0.572 7.205 1.00 88.25 82 LYS A CA 1
ATOM 647 C C . LYS A 1 82 ? -13.223 -1.811 6.292 1.00 88.25 82 LYS A C 1
ATOM 649 O O . LYS A 1 82 ? -12.513 -1.858 5.280 1.00 88.25 82 LYS A O 1
ATOM 654 N N . PRO A 1 83 ? -14.114 -2.782 6.579 1.00 87.69 83 PRO A N 1
ATOM 655 C CA . PRO A 1 83 ? -14.218 -4.029 5.816 1.00 87.69 83 PRO A CA 1
ATOM 656 C C . PRO A 1 83 ? -14.376 -3.833 4.300 1.00 87.69 83 PRO A C 1
ATOM 658 O O . PRO A 1 83 ? -13.775 -4.562 3.522 1.00 87.69 83 PRO A O 1
ATOM 661 N N . GLN A 1 84 ? -15.107 -2.800 3.866 1.00 86.69 84 GLN A N 1
ATOM 662 C CA . GLN A 1 84 ? -15.294 -2.468 2.444 1.00 86.69 84 GLN A CA 1
ATOM 663 C C . GLN A 1 84 ? -13.977 -2.132 1.719 1.00 86.69 84 GLN A C 1
ATOM 665 O O . GLN A 1 84 ? -13.776 -2.519 0.568 1.00 86.69 84 GLN A O 1
ATOM 670 N N . ILE A 1 85 ? -13.074 -1.395 2.378 1.00 89.12 85 ILE A N 1
ATOM 671 C CA . ILE A 1 85 ? -11.765 -1.036 1.815 1.00 89.12 85 ILE A CA 1
ATOM 672 C C . ILE A 1 85 ? -10.849 -2.266 1.862 1.00 89.12 85 ILE A C 1
ATOM 674 O O . ILE A 1 85 ? -10.143 -2.552 0.899 1.00 89.12 85 ILE A O 1
ATOM 678 N N . GLU A 1 86 ? -10.899 -3.021 2.958 1.00 89.94 86 GLU A N 1
ATOM 679 C CA . GLU A 1 86 ? -10.120 -4.246 3.164 1.00 89.94 86 GLU A CA 1
ATOM 680 C C . GLU A 1 86 ? -10.430 -5.304 2.091 1.00 89.94 86 GLU A C 1
ATOM 682 O O . GLU A 1 86 ? -9.526 -5.724 1.363 1.00 89.94 86 GLU A O 1
ATOM 687 N N . GLU A 1 87 ? -11.708 -5.643 1.898 1.00 87.81 87 GLU A N 1
ATOM 688 C CA . GLU A 1 87 ? -12.178 -6.565 0.857 1.00 87.81 87 GLU A CA 1
ATOM 689 C C . GLU A 1 87 ? -11.755 -6.090 -0.540 1.00 87.81 87 GLU A C 1
ATOM 691 O O . GLU A 1 87 ? -11.237 -6.872 -1.343 1.00 87.81 87 GLU A O 1
ATOM 696 N N . ARG A 1 88 ? -11.889 -4.784 -0.822 1.00 86.19 88 ARG A N 1
ATOM 697 C CA . ARG A 1 88 ? -11.563 -4.209 -2.134 1.00 86.19 88 ARG A CA 1
ATOM 698 C C . ARG A 1 88 ? -10.099 -4.392 -2.538 1.00 86.19 88 ARG A C 1
ATOM 700 O O . ARG A 1 88 ? -9.818 -4.494 -3.736 1.00 86.19 88 ARG A O 1
ATOM 707 N N . TYR A 1 89 ? -9.184 -4.422 -1.570 1.00 85.62 89 TYR A N 1
ATOM 708 C CA . TYR A 1 89 ? -7.749 -4.618 -1.797 1.00 85.62 89 TYR A CA 1
ATOM 709 C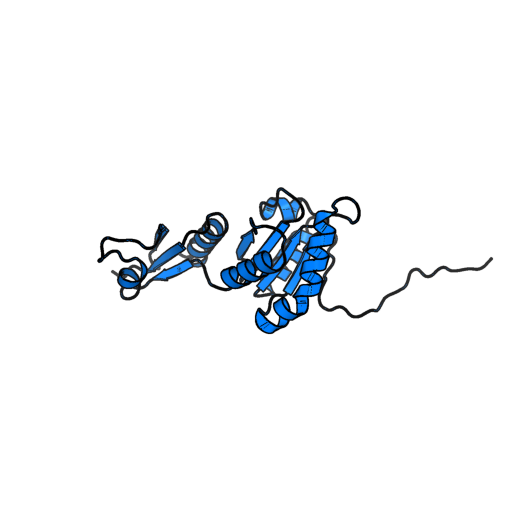 C . TYR A 1 89 ? -7.253 -6.025 -1.427 1.00 85.62 89 TYR A C 1
ATOM 711 O O . TYR A 1 89 ? -6.066 -6.309 -1.580 1.00 85.62 89 TYR A O 1
ATOM 719 N N . GLY A 1 90 ? -8.155 -6.934 -1.038 1.00 86.62 90 GLY A N 1
ATOM 720 C CA . GLY A 1 90 ? -7.830 -8.322 -0.704 1.00 86.62 90 GLY A CA 1
ATOM 721 C C . GLY A 1 90 ? -7.105 -8.486 0.633 1.00 86.62 90 GLY A C 1
ATOM 722 O O . GLY A 1 90 ? -6.334 -9.430 0.786 1.00 86.62 90 GLY A O 1
ATOM 723 N N . VAL A 1 91 ? -7.328 -7.572 1.578 1.00 90.44 91 VAL A N 1
ATOM 724 C CA . VAL A 1 91 ? -6.816 -7.659 2.949 1.00 90.44 91 VAL A CA 1
ATOM 725 C C . VAL A 1 91 ? -7.719 -8.599 3.746 1.00 90.44 91 VAL A C 1
ATOM 727 O O . VAL A 1 91 ? -8.887 -8.298 3.971 1.00 90.44 91 VAL A O 1
ATOM 730 N N . THR A 1 92 ? -7.179 -9.742 4.170 1.00 88.75 92 THR A N 1
ATOM 731 C CA . THR A 1 92 ? -7.913 -10.784 4.919 1.00 88.75 92 THR A CA 1
ATOM 732 C C . THR A 1 92 ? -7.421 -10.975 6.356 1.00 88.75 92 THR A C 1
ATOM 734 O O . THR A 1 92 ? -7.953 -11.809 7.081 1.00 88.75 92 THR A O 1
ATOM 737 N N . SER A 1 93 ? -6.373 -10.256 6.755 1.00 90.38 93 SER A N 1
ATOM 738 C CA . SER A 1 93 ? -5.722 -10.348 8.064 1.00 90.38 93 SER A CA 1
ATOM 739 C C . SER A 1 93 ? -5.197 -8.979 8.485 1.00 90.38 93 SER A C 1
ATOM 741 O O . SER A 1 93 ? -5.012 -8.090 7.651 1.00 90.38 93 SER A O 1
ATOM 743 N N . ARG A 1 94 ? -4.969 -8.808 9.788 1.00 90.88 94 ARG A N 1
ATOM 744 C CA . ARG A 1 94 ? -4.524 -7.557 10.406 1.00 90.88 94 ARG A CA 1
ATOM 745 C C . ARG A 1 94 ? -3.367 -7.871 11.372 1.00 90.88 94 ARG A C 1
ATOM 747 O O . ARG A 1 94 ? -3.451 -8.898 12.039 1.00 90.88 94 ARG A O 1
ATOM 754 N N . PRO A 1 95 ? -2.310 -7.040 11.441 1.00 94.25 95 PRO A N 1
ATOM 755 C CA . PRO A 1 95 ? -2.064 -5.890 10.578 1.00 94.25 95 PRO A CA 1
ATOM 756 C C . PRO A 1 95 ? -1.723 -6.316 9.140 1.00 94.25 95 PRO A C 1
ATOM 758 O O . PRO A 1 95 ? -1.242 -7.422 8.902 1.00 94.25 95 PRO A O 1
ATOM 761 N N . ALA A 1 96 ? -1.966 -5.430 8.176 1.00 95.56 96 ALA A N 1
ATOM 762 C CA . ALA A 1 96 ? -1.521 -5.604 6.794 1.00 95.56 96 ALA A CA 1
ATOM 763 C C . ALA A 1 96 ? -1.012 -4.285 6.205 1.00 95.56 96 ALA A C 1
ATOM 765 O O . ALA A 1 96 ? -1.536 -3.210 6.507 1.00 95.56 96 ALA A O 1
ATOM 766 N N . LEU A 1 97 ? -0.006 -4.375 5.332 1.00 96.19 97 LEU A N 1
ATOM 767 C CA . LEU A 1 97 ? 0.588 -3.233 4.639 1.00 96.19 97 LEU A CA 1
ATOM 768 C C . LEU A 1 97 ? 0.294 -3.312 3.141 1.00 96.19 97 LEU A C 1
ATOM 770 O O . LEU A 1 97 ? 0.563 -4.329 2.502 1.00 96.19 97 LEU A O 1
ATOM 774 N N . VAL A 1 98 ? -0.225 -2.224 2.571 1.00 94.50 98 VAL A N 1
ATOM 775 C CA . VAL A 1 98 ? -0.437 -2.085 1.125 1.00 94.50 98 VAL A CA 1
ATOM 776 C C . VAL A 1 98 ? 0.260 -0.826 0.631 1.00 94.50 98 VAL A C 1
ATOM 778 O O . VAL A 1 98 ? -0.036 0.281 1.079 1.00 94.50 98 VAL A O 1
ATOM 781 N N . PHE A 1 99 ? 1.183 -0.982 -0.312 1.00 93.88 99 PHE A N 1
ATOM 782 C CA . PHE A 1 99 ? 1.878 0.123 -0.952 1.00 93.88 99 PHE A CA 1
ATOM 783 C C . PHE A 1 99 ? 1.196 0.474 -2.271 1.00 93.88 99 PHE A C 1
ATOM 785 O O . PHE A 1 99 ? 1.060 -0.363 -3.160 1.00 93.88 99 PHE A O 1
ATOM 792 N N . PHE A 1 100 ? 0.785 1.726 -2.408 1.00 90.44 100 PHE A N 1
ATOM 793 C CA . PHE A 1 100 ? 0.156 2.265 -3.600 1.00 90.44 100 PHE A CA 1
ATOM 794 C C . PHE A 1 100 ? 1.154 3.095 -4.395 1.00 90.44 100 PHE A C 1
ATOM 796 O O . PHE A 1 100 ? 1.560 4.174 -3.963 1.00 90.44 100 PHE A O 1
ATOM 803 N N . ARG A 1 101 ? 1.494 2.629 -5.597 1.00 89.06 101 ARG A N 1
ATOM 804 C CA . ARG A 1 101 ? 2.271 3.381 -6.588 1.00 89.06 101 ARG A CA 1
ATOM 805 C C . ARG A 1 101 ? 1.331 3.833 -7.696 1.00 89.06 101 ARG A C 1
ATOM 807 O O . ARG A 1 101 ? 0.856 3.000 -8.457 1.00 89.06 101 ARG A O 1
ATOM 814 N N . ARG A 1 102 ? 1.056 5.138 -7.809 1.00 86.44 102 ARG A N 1
ATOM 815 C CA . ARG A 1 102 ? 0.106 5.695 -8.801 1.00 86.44 102 ARG A CA 1
ATOM 816 C C . ARG A 1 102 ? -1.234 4.935 -8.815 1.00 86.44 102 ARG A C 1
ATOM 818 O O . ARG A 1 102 ? -1.703 4.496 -9.858 1.00 86.44 102 ARG A O 1
ATOM 825 N N . SER A 1 103 ? -1.833 4.753 -7.637 1.00 83.75 103 SER A N 1
ATOM 826 C CA . SER A 1 103 ? -3.050 3.946 -7.412 1.00 83.75 103 SER A CA 1
ATOM 827 C C . SER A 1 103 ? -2.958 2.432 -7.667 1.00 83.75 103 SER A C 1
ATOM 829 O O . SER A 1 103 ? -3.949 1.741 -7.439 1.00 83.75 103 SER A O 1
ATOM 831 N N . VAL A 1 104 ? -1.806 1.885 -8.069 1.00 84.25 104 VAL A N 1
ATOM 832 C CA . VAL A 1 104 ? -1.601 0.432 -8.178 1.00 84.25 104 VAL A CA 1
ATOM 833 C C . VAL A 1 104 ? -1.193 -0.142 -6.813 1.00 84.25 104 VAL A C 1
ATOM 835 O O . VAL A 1 104 ? -0.160 0.281 -6.287 1.00 84.25 104 VAL A O 1
ATOM 838 N N . PRO A 1 105 ? -1.966 -1.079 -6.227 1.00 88.19 105 PRO A N 1
ATOM 839 C CA . PRO A 1 105 ? -1.658 -1.682 -4.935 1.00 88.19 105 PRO A CA 1
ATOM 840 C C . PRO A 1 105 ? -0.646 -2.833 -5.042 1.00 88.19 105 PRO A C 1
ATOM 842 O O . PRO A 1 105 ? -0.759 -3.723 -5.892 1.00 88.19 105 PRO A O 1
ATOM 845 N N . ALA A 1 106 ? 0.279 -2.875 -4.091 1.00 88.75 106 ALA A N 1
ATOM 846 C CA . ALA A 1 106 ? 1.084 -4.039 -3.760 1.00 88.75 106 ALA A CA 1
ATOM 847 C C . ALA A 1 106 ? 0.856 -4.422 -2.295 1.00 88.75 106 ALA A C 1
ATOM 849 O O . ALA A 1 106 ? 1.027 -3.584 -1.414 1.00 88.75 106 ALA A O 1
ATOM 850 N N . LEU A 1 107 ? 0.461 -5.671 -2.040 1.00 90.12 107 LEU A N 1
ATOM 851 C CA . LEU A 1 107 ? 0.311 -6.218 -0.690 1.00 90.12 107 LEU A CA 1
ATOM 852 C C . LEU A 1 107 ? 1.678 -6.684 -0.167 1.00 90.12 107 LEU A C 1
ATOM 854 O O . LEU A 1 107 ? 2.476 -7.240 -0.923 1.00 90.12 107 LEU A O 1
ATOM 858 N N . PHE A 1 108 ? 1.947 -6.452 1.114 1.00 93.69 108 PHE A N 1
ATOM 859 C CA . PHE A 1 108 ? 3.112 -6.999 1.799 1.00 93.69 108 PHE A CA 1
ATOM 860 C C . PHE A 1 108 ? 2.813 -8.401 2.335 1.00 93.69 108 PHE A C 1
ATOM 862 O O . PHE A 1 108 ? 1.856 -8.592 3.080 1.00 93.69 108 PHE A O 1
ATOM 869 N N . GLU A 1 109 ? 3.662 -9.364 1.985 1.00 89.44 109 GLU A N 1
ATOM 870 C CA . GLU A 1 109 ? 3.586 -10.764 2.442 1.00 89.44 109 GLU A CA 1
ATOM 871 C C . GLU A 1 109 ? 4.824 -11.159 3.280 1.00 89.44 109 GLU A C 1
ATOM 873 O O . GLU A 1 109 ? 5.120 -12.339 3.466 1.00 89.44 109 GLU A O 1
ATOM 878 N N . GLY A 1 110 ? 5.607 -10.169 3.726 1.00 89.81 110 GLY A N 1
ATOM 879 C CA . GLY A 1 110 ? 6.824 -10.369 4.515 1.00 89.81 110 GLY A CA 1
ATOM 880 C C . GLY A 1 110 ? 6.580 -10.354 6.025 1.00 89.81 110 GLY A C 1
ATOM 881 O O . GLY A 1 110 ? 5.453 -10.253 6.503 1.00 89.81 110 GLY A O 1
ATOM 882 N N . ARG A 1 111 ? 7.668 -10.424 6.798 1.00 91.25 111 ARG A N 1
ATOM 883 C CA . ARG A 1 111 ? 7.626 -10.223 8.254 1.00 91.25 111 ARG A CA 1
ATOM 884 C C . ARG A 1 111 ? 7.546 -8.735 8.571 1.00 91.25 111 ARG A C 1
ATOM 886 O O . ARG A 1 111 ? 8.212 -7.934 7.920 1.00 91.25 111 ARG A O 1
ATOM 893 N N . HIS A 1 112 ? 6.802 -8.373 9.608 1.00 93.31 112 HIS A N 1
ATOM 894 C CA . HIS A 1 112 ? 6.649 -6.988 10.051 1.00 93.31 112 HIS A CA 1
ATOM 895 C C . HIS A 1 112 ? 7.855 -6.452 10.852 1.00 93.31 112 HIS A C 1
ATOM 897 O O . HIS A 1 112 ? 7.685 -5.825 11.892 1.00 93.31 112 HIS A O 1
ATOM 903 N N . ASP A 1 113 ? 9.080 -6.695 10.379 1.00 94.81 113 ASP A N 1
ATOM 904 C CA . ASP A 1 113 ? 10.294 -6.072 10.918 1.00 94.81 113 ASP A CA 1
ATOM 905 C C . ASP A 1 113 ? 10.707 -4.832 10.091 1.00 94.81 113 ASP A C 1
ATOM 907 O O . ASP A 1 113 ? 10.370 -4.751 8.903 1.00 94.81 113 ASP A O 1
ATOM 911 N N . PRO A 1 114 ? 11.405 -3.840 10.689 1.00 93.75 114 PRO A N 1
ATOM 912 C CA . PRO A 1 114 ? 11.684 -2.563 10.026 1.00 93.75 114 PRO A CA 1
ATOM 913 C C . PRO A 1 114 ? 12.446 -2.711 8.706 1.00 93.75 114 PRO A C 1
ATOM 915 O O . PRO A 1 114 ? 12.134 -2.022 7.736 1.00 93.75 114 PRO A O 1
ATOM 918 N N . ASP A 1 115 ? 13.420 -3.621 8.664 1.00 93.88 115 ASP A N 1
ATOM 919 C CA . ASP A 1 115 ? 14.292 -3.814 7.507 1.00 93.88 115 ASP A CA 1
ATOM 920 C C . ASP A 1 115 ? 13.535 -4.484 6.351 1.00 93.88 115 ASP A C 1
ATOM 922 O O . ASP A 1 115 ? 13.594 -4.002 5.220 1.00 93.88 115 ASP A O 1
ATOM 926 N N . SER A 1 116 ? 12.740 -5.527 6.633 1.00 94.69 116 SER A N 1
ATOM 927 C CA . SER A 1 116 ? 11.901 -6.201 5.627 1.00 94.69 116 SER A CA 1
ATOM 928 C C . SER A 1 116 ? 10.856 -5.261 5.016 1.00 94.69 116 SER A C 1
ATOM 930 O O . SER A 1 116 ? 10.585 -5.337 3.814 1.00 94.69 116 SER A O 1
ATOM 932 N N . ILE A 1 117 ? 10.279 -4.359 5.822 1.00 94.94 117 ILE A N 1
ATOM 933 C CA . ILE A 1 117 ? 9.326 -3.344 5.351 1.00 94.94 117 ILE A CA 1
ATOM 934 C C . ILE A 1 117 ? 10.029 -2.337 4.430 1.00 94.94 117 ILE A C 1
ATOM 936 O O . ILE A 1 117 ? 9.539 -2.080 3.329 1.00 94.94 117 ILE A O 1
ATOM 940 N N . LEU A 1 118 ? 11.182 -1.789 4.834 1.00 93.69 118 LEU A N 1
ATOM 941 C CA . LEU A 1 118 ? 11.923 -0.807 4.032 1.00 93.69 118 LEU A CA 1
ATOM 942 C C . LEU A 1 118 ? 12.461 -1.402 2.725 1.00 93.69 118 LEU A C 1
ATOM 944 O O . LEU A 1 118 ? 12.311 -0.787 1.668 1.00 93.69 118 LEU A O 1
ATOM 948 N N . GLU A 1 119 ? 13.019 -2.615 2.763 1.00 92.12 119 GLU A N 1
ATOM 949 C CA . GLU A 1 119 ? 13.488 -3.322 1.567 1.00 92.12 119 GLU A CA 1
ATOM 950 C C . GLU A 1 119 ? 12.337 -3.549 0.573 1.00 92.12 119 GLU A C 1
ATOM 952 O O . GLU A 1 119 ? 12.482 -3.339 -0.635 1.00 92.12 119 GLU A O 1
ATOM 957 N N . TRP A 1 120 ? 11.163 -3.950 1.067 1.00 93.06 120 TRP A N 1
ATOM 958 C CA . TRP A 1 120 ? 9.983 -4.141 0.229 1.00 93.06 120 TRP A CA 1
ATOM 959 C C . TRP A 1 120 ? 9.419 -2.827 -0.324 1.00 93.06 120 TRP A C 1
ATOM 961 O O . TRP A 1 120 ? 9.070 -2.785 -1.507 1.00 93.06 120 TRP A O 1
ATOM 971 N N . VAL A 1 121 ? 9.374 -1.746 0.466 1.00 92.38 121 VAL A N 1
ATOM 972 C CA . VAL A 1 121 ? 8.997 -0.413 -0.036 1.00 92.38 121 VAL A CA 1
ATOM 973 C C . VAL A 1 121 ? 9.954 0.006 -1.150 1.00 92.38 121 VAL A C 1
ATOM 975 O O . VAL A 1 121 ? 9.485 0.359 -2.230 1.00 92.38 121 VAL A O 1
ATOM 978 N N . GLY A 1 122 ? 11.269 -0.118 -0.934 1.00 90.50 122 GLY A N 1
ATOM 979 C CA . GLY A 1 122 ? 12.309 0.185 -1.919 1.00 90.50 122 GLY A CA 1
ATOM 980 C C . GLY A 1 122 ? 12.122 -0.577 -3.234 1.00 90.50 122 GLY A C 1
ATOM 981 O O . GLY A 1 122 ? 12.051 0.041 -4.298 1.00 90.50 122 GLY A O 1
ATOM 982 N N . ARG A 1 123 ? 11.939 -1.905 -3.169 1.00 86.81 123 ARG A N 1
ATOM 983 C CA . ARG A 1 123 ? 11.617 -2.743 -4.344 1.00 86.81 123 ARG A CA 1
ATOM 984 C C . ARG A 1 123 ? 10.312 -2.319 -5.027 1.00 86.81 123 ARG A C 1
ATOM 986 O O . ARG A 1 123 ? 10.224 -2.337 -6.252 1.00 86.81 123 ARG A O 1
ATOM 993 N N . SER A 1 124 ? 9.317 -1.886 -4.256 1.00 85.75 124 SER A N 1
ATOM 994 C CA . SER A 1 124 ? 8.010 -1.448 -4.764 1.00 85.75 124 SER A CA 1
ATOM 995 C C . SER A 1 124 ? 8.025 -0.054 -5.413 1.00 85.75 124 SER A C 1
ATOM 997 O O . SER A 1 124 ? 7.056 0.325 -6.079 1.00 85.75 124 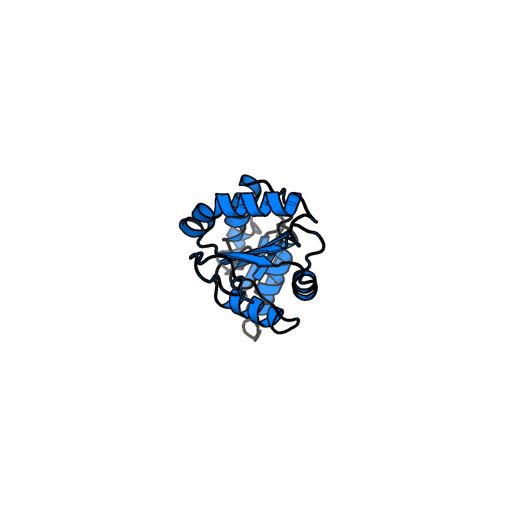SER A O 1
ATOM 999 N N . LEU A 1 125 ? 9.114 0.716 -5.299 1.00 84.88 125 LEU A N 1
ATOM 1000 C CA . LEU A 1 125 ? 9.265 1.989 -6.019 1.00 84.88 125 LEU A CA 1
ATOM 1001 C C . LEU A 1 125 ? 9.450 1.791 -7.527 1.00 84.88 125 LEU A C 1
ATOM 1003 O O . LEU A 1 125 ? 9.024 2.648 -8.308 1.00 84.88 125 LEU A O 1
ATOM 1007 N N . GLU A 1 126 ? 10.071 0.683 -7.934 1.00 76.06 126 GLU A N 1
ATOM 1008 C CA . GLU A 1 126 ? 10.294 0.358 -9.339 1.00 76.06 126 GLU A CA 1
ATOM 1009 C C . GLU A 1 126 ? 9.055 -0.276 -9.986 1.00 76.06 126 GLU A C 1
ATOM 1011 O O . GLU A 1 126 ? 8.459 -1.191 -9.411 1.00 76.06 126 GLU A O 1
ATOM 1016 N N . PRO A 1 127 ? 8.673 0.138 -11.211 1.00 63.94 127 PRO A N 1
ATOM 1017 C CA . PRO A 1 127 ? 7.613 -0.534 -11.948 1.00 63.94 127 PRO A CA 1
ATOM 1018 C C . PRO A 1 127 ? 8.025 -1.982 -12.234 1.00 63.94 127 PRO A C 1
ATOM 1020 O O . PRO A 1 127 ? 9.016 -2.242 -12.924 1.00 63.94 127 PRO A O 1
ATOM 1023 N N . SER A 1 128 ? 7.251 -2.916 -11.681 1.00 58.97 128 SER A N 1
ATOM 1024 C CA . SER A 1 128 ? 7.450 -4.358 -11.839 1.00 58.97 128 SER A CA 1
ATOM 1025 C C . SER A 1 128 ? 6.973 -4.870 -13.202 1.00 58.97 128 SER A C 1
ATOM 1027 O O . SER A 1 128 ? 7.371 -5.955 -13.634 1.00 58.97 128 SER A O 1
ATOM 1029 N N . VAL A 1 129 ? 6.189 -4.046 -13.912 1.00 60.78 129 VAL A N 1
ATOM 1030 C CA . VAL A 1 129 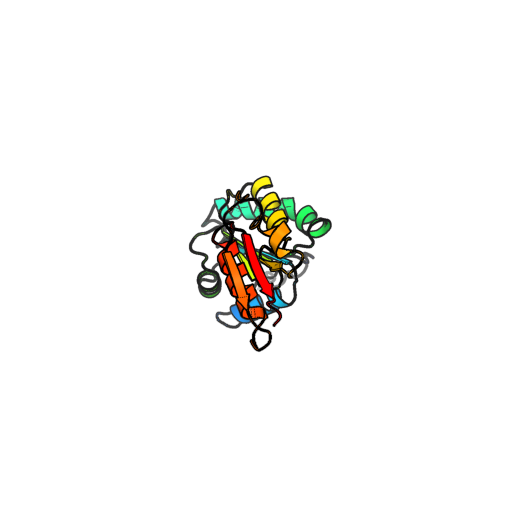? 5.997 -4.136 -15.358 1.00 60.78 129 VAL A CA 1
ATOM 1031 C C . VAL A 1 129 ? 7.010 -3.237 -16.061 1.00 60.78 129 VAL A C 1
ATOM 1033 O O . VAL A 1 129 ? 6.941 -2.013 -15.967 1.00 60.78 129 VAL A O 1
ATOM 1036 N N . LYS A 1 130 ? 7.946 -3.834 -16.805 1.00 63.94 130 LYS A N 1
ATOM 1037 C CA . LYS A 1 130 ? 8.827 -3.081 -17.714 1.00 63.94 130 LYS A CA 1
ATOM 1038 C C . LYS A 1 130 ? 8.232 -3.121 -19.126 1.00 63.94 130 LYS A C 1
ATOM 1040 O O . LYS A 1 130 ? 7.897 -4.196 -19.626 1.00 63.94 130 LYS A O 1
ATOM 1045 N N . ALA A 1 131 ? 8.099 -1.962 -19.768 1.00 62.88 131 ALA A N 1
ATOM 1046 C CA . ALA A 1 131 ? 7.796 -1.900 -21.195 1.00 62.88 131 ALA A CA 1
ATOM 1047 C C . ALA A 1 131 ? 9.004 -2.410 -21.997 1.00 62.88 131 ALA A C 1
ATOM 1049 O O . ALA A 1 131 ? 10.146 -2.129 -21.628 1.00 62.88 131 ALA A O 1
ATOM 1050 N N . LEU A 1 132 ? 8.739 -3.166 -23.059 1.00 63.16 132 LEU A N 1
ATOM 1051 C CA . LEU A 1 132 ? 9.725 -3.662 -24.008 1.00 63.16 132 LEU A CA 1
ATOM 1052 C C . LEU A 1 132 ? 9.420 -3.145 -25.408 1.00 63.16 132 LEU A C 1
ATOM 1054 O O . LEU A 1 132 ? 8.286 -3.211 -25.892 1.00 63.16 132 LEU A O 1
ATOM 1058 N N . ASP A 1 133 ? 10.484 -2.691 -26.046 1.00 66.94 133 ASP A N 1
ATOM 1059 C CA . ASP A 1 133 ? 10.603 -2.441 -27.472 1.00 66.94 133 ASP A CA 1
ATOM 1060 C C . ASP A 1 133 ? 11.513 -3.509 -28.101 1.00 66.94 133 ASP A C 1
ATOM 1062 O O . ASP A 1 133 ? 12.157 -4.290 -27.394 1.00 66.94 133 ASP A O 1
ATOM 1066 N N . ASP A 1 134 ? 11.599 -3.515 -29.429 1.00 71.69 134 ASP A N 1
ATOM 1067 C CA . ASP A 1 134 ? 12.354 -4.504 -30.204 1.00 71.69 134 ASP A CA 1
ATOM 1068 C C . ASP A 1 134 ? 13.832 -4.627 -29.761 1.00 71.69 134 ASP A C 1
ATOM 1070 O O . ASP A 1 134 ? 14.389 -5.722 -29.752 1.00 71.69 134 ASP A O 1
ATOM 1074 N N . ASN A 1 135 ? 14.460 -3.530 -29.312 1.00 69.00 135 ASN A N 1
ATOM 1075 C CA . ASN A 1 135 ? 15.869 -3.506 -28.896 1.00 69.00 135 ASN A CA 1
ATOM 1076 C C . ASN A 1 135 ? 16.064 -3.976 -27.445 1.00 69.00 135 ASN A C 1
ATOM 1078 O O . ASN A 1 135 ? 17.113 -4.521 -27.096 1.00 69.00 135 ASN A O 1
ATOM 1082 N N . SER A 1 136 ? 15.074 -3.752 -26.574 1.00 70.06 136 SER A N 1
ATOM 1083 C CA . SER A 1 136 ? 15.137 -4.157 -25.165 1.00 70.06 136 SER A CA 1
ATOM 1084 C C . SER A 1 136 ? 14.566 -5.554 -24.913 1.00 70.06 136 SER A C 1
ATOM 1086 O O . SER A 1 136 ? 14.888 -6.153 -23.885 1.00 70.06 136 SER A O 1
ATOM 1088 N N . PHE A 1 137 ? 13.773 -6.115 -25.834 1.00 69.12 137 PHE A N 1
ATOM 1089 C CA . PHE A 1 137 ? 13.192 -7.452 -25.701 1.00 69.12 137 PHE A CA 1
ATOM 1090 C C . PHE A 1 137 ? 14.252 -8.549 -25.573 1.00 69.12 137 PHE A C 1
ATOM 1092 O O . PHE A 1 137 ? 14.269 -9.262 -24.566 1.00 69.12 137 PHE A O 1
ATOM 1099 N N . GLU A 1 138 ? 15.151 -8.675 -26.551 1.00 67.94 138 GLU A N 1
ATOM 1100 C CA . GLU A 1 138 ? 16.136 -9.765 -26.594 1.00 67.94 138 GLU A CA 1
ATOM 1101 C C . GLU A 1 138 ? 17.099 -9.704 -25.402 1.00 67.94 138 GLU A C 1
ATOM 1103 O O . GLU A 1 138 ? 17.284 -10.692 -24.688 1.00 67.94 138 GLU A O 1
ATOM 1108 N N . HIS A 1 139 ? 17.635 -8.511 -25.129 1.00 65.06 139 HIS A N 1
ATOM 1109 C CA . HIS A 1 139 ? 18.543 -8.257 -24.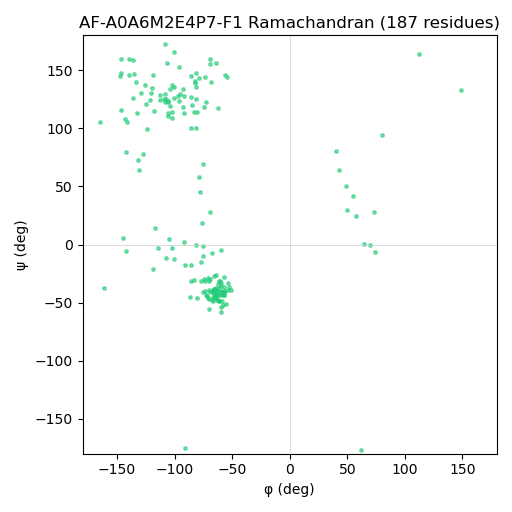010 1.00 65.06 139 HIS A CA 1
ATOM 1110 C C . HIS A 1 139 ? 17.848 -8.469 -22.650 1.00 65.06 139 HIS A C 1
ATOM 1112 O O . HIS A 1 139 ? 18.418 -9.035 -21.720 1.00 65.06 139 HIS A O 1
ATOM 1118 N N . LEU A 1 140 ? 16.593 -8.011 -22.559 1.00 65.06 140 LEU A N 1
ATOM 1119 C CA . LEU A 1 140 ? 15.668 -8.038 -21.420 1.00 65.06 140 LEU A CA 1
ATOM 1120 C C . LEU A 1 140 ? 15.190 -9.422 -20.967 1.00 65.06 140 LEU A C 1
ATOM 1122 O O . LEU A 1 140 ? 14.906 -9.633 -19.785 1.00 65.06 140 LEU A O 1
ATOM 1126 N N . THR A 1 141 ? 14.946 -10.308 -21.927 1.00 64.31 141 THR A N 1
ATOM 1127 C CA . THR A 1 141 ? 14.294 -11.612 -21.708 1.00 64.31 141 THR A CA 1
ATOM 1128 C C . THR A 1 141 ? 15.262 -12.782 -21.824 1.00 64.31 141 THR A C 1
ATOM 1130 O O . THR A 1 141 ? 14.900 -13.890 -21.435 1.00 64.31 141 THR A O 1
ATOM 1133 N N . GLN A 1 142 ? 16.483 -12.543 -22.324 1.00 66.56 142 GLN A N 1
ATOM 1134 C CA . GLN A 1 142 ? 17.480 -13.578 -22.620 1.00 66.56 142 GLN A CA 1
ATOM 1135 C C . GLN A 1 142 ? 16.968 -14.651 -23.608 1.00 66.56 142 GLN A C 1
ATOM 1137 O O . GLN A 1 142 ? 17.490 -15.764 -23.672 1.00 66.56 142 GLN A O 1
ATOM 1142 N N . ALA A 1 143 ? 15.971 -14.308 -24.437 1.00 56.66 143 ALA A N 1
ATOM 1143 C CA . ALA A 1 143 ? 15.366 -15.222 -25.409 1.00 56.66 143 ALA A CA 1
ATOM 1144 C C . ALA A 1 143 ? 16.383 -15.817 -26.408 1.00 56.66 143 ALA A C 1
ATOM 1146 O O . ALA A 1 143 ? 16.198 -16.938 -26.875 1.00 56.66 143 ALA A O 1
ATOM 1147 N N . ALA A 1 144 ? 17.474 -15.096 -26.694 1.00 48.25 144 ALA A N 1
ATOM 1148 C CA . ALA A 1 144 ? 18.539 -15.535 -27.594 1.00 48.25 144 ALA A CA 1
ATOM 1149 C C . ALA A 1 144 ? 19.626 -16.412 -26.931 1.00 48.25 144 ALA A C 1
ATOM 1151 O O . ALA A 1 144 ? 20.374 -17.080 -27.641 1.00 48.25 144 ALA A O 1
ATOM 1152 N N . THR A 1 145 ? 19.751 -16.426 -25.596 1.00 55.97 145 THR A N 1
ATOM 1153 C CA . THR A 1 145 ? 20.867 -17.098 -24.890 1.00 55.97 145 THR A CA 1
ATOM 1154 C C . THR A 1 145 ? 20.498 -18.444 -24.264 1.00 55.97 145 THR A C 1
ATOM 1156 O O . THR A 1 145 ? 21.367 -19.112 -23.709 1.00 55.97 145 THR A O 1
ATOM 1159 N N . GLY A 1 146 ? 19.231 -18.870 -24.339 1.00 55.78 146 GLY A N 1
ATOM 1160 C CA . GLY A 1 146 ? 18.780 -20.201 -23.898 1.00 55.78 146 GLY A CA 1
ATOM 1161 C C . GLY A 1 146 ? 18.794 -20.440 -22.380 1.00 55.78 146 GLY A C 1
ATOM 1162 O O . GLY A 1 146 ? 18.389 -21.506 -21.924 1.00 55.78 146 GLY A O 1
ATOM 1163 N N . ALA A 1 147 ? 19.211 -19.448 -21.594 1.00 49.75 147 ALA A N 1
ATOM 1164 C CA . ALA A 1 147 ? 19.127 -19.427 -20.143 1.00 49.75 147 ALA A CA 1
ATOM 1165 C C . ALA A 1 147 ? 18.280 -18.223 -19.729 1.00 49.75 147 ALA A C 1
ATOM 1167 O O . ALA A 1 147 ? 18.540 -17.113 -20.176 1.00 49.75 147 ALA A O 1
ATOM 1168 N N . THR A 1 148 ? 17.283 -18.417 -18.868 1.00 51.47 148 THR A N 1
ATOM 1169 C CA . THR A 1 148 ? 16.511 -17.303 -18.304 1.00 51.47 148 THR A CA 1
ATOM 1170 C C . THR A 1 148 ? 16.919 -17.070 -16.859 1.00 51.47 148 THR A C 1
ATOM 1172 O O . THR A 1 148 ? 16.733 -17.949 -16.014 1.00 51.47 148 THR A O 1
ATOM 1175 N N . THR A 1 149 ? 17.374 -15.863 -16.523 1.00 52.44 149 THR A N 1
ATOM 1176 C CA . THR A 1 149 ? 17.432 -15.414 -15.122 1.00 52.44 149 THR A CA 1
ATOM 1177 C C . THR A 1 149 ? 16.016 -15.066 -14.628 1.00 52.44 149 THR A C 1
ATOM 1179 O O . THR A 1 149 ? 15.678 -13.903 -14.426 1.00 52.44 149 THR A O 1
ATOM 1182 N N . GLY A 1 150 ? 15.167 -16.088 -14.472 1.00 56.97 150 GLY A N 1
ATOM 1183 C CA . GLY A 1 150 ? 13.805 -15.986 -13.930 1.00 56.97 150 GLY A CA 1
ATOM 1184 C C . GLY A 1 150 ? 12.666 -16.264 -14.921 1.00 56.97 150 GLY A C 1
ATOM 1185 O O . GLY A 1 150 ? 12.842 -16.254 -16.136 1.00 56.97 150 GLY A O 1
ATOM 1186 N N . ASN A 1 151 ? 11.473 -16.504 -14.370 1.00 59.66 151 ASN A N 1
ATOM 1187 C CA . ASN A 1 151 ? 10.245 -16.744 -15.131 1.00 59.66 151 ASN A CA 1
ATOM 1188 C C . ASN A 1 151 ? 9.618 -15.418 -15.589 1.00 59.66 151 ASN A C 1
ATOM 1190 O O . ASN A 1 151 ? 9.294 -14.572 -14.752 1.00 59.66 151 ASN A O 1
ATOM 1194 N N . TRP A 1 152 ? 9.385 -15.275 -16.894 1.00 63.09 152 TRP A N 1
ATOM 1195 C CA . TRP A 1 152 ? 8.777 -14.091 -17.508 1.00 63.09 152 TRP A CA 1
ATOM 1196 C C . TRP A 1 152 ? 7.318 -14.345 -17.898 1.00 63.09 152 TRP A C 1
ATOM 1198 O O . TRP A 1 152 ? 7.029 -15.338 -18.562 1.00 63.09 152 TRP A O 1
ATOM 1208 N N . LEU A 1 153 ? 6.415 -13.414 -17.568 1.00 61.56 153 LEU A N 1
ATOM 1209 C CA . LEU A 1 153 ? 5.124 -13.298 -18.256 1.00 61.56 153 LEU A CA 1
ATOM 1210 C C . LEU A 1 153 ? 5.159 -12.070 -19.171 1.00 61.56 153 LEU A C 1
ATOM 1212 O O . LEU A 1 153 ? 5.235 -10.933 -18.700 1.00 61.56 153 LEU A O 1
ATOM 1216 N N . VAL A 1 154 ? 5.119 -12.315 -20.480 1.00 68.25 154 VAL A N 1
ATOM 1217 C CA . VAL A 1 154 ? 5.141 -11.276 -21.516 1.00 68.25 154 VAL A CA 1
ATOM 1218 C C . VAL A 1 154 ? 3.762 -11.174 -22.154 1.00 68.25 154 VAL A C 1
ATOM 1220 O O . VAL A 1 154 ? 3.203 -12.181 -22.585 1.00 68.25 154 VAL A O 1
ATOM 1223 N N . VAL A 1 155 ? 3.226 -9.957 -22.242 1.00 66.88 155 VAL A N 1
ATOM 1224 C CA . VAL A 1 155 ? 1.988 -9.664 -22.973 1.00 66.88 155 VAL A CA 1
ATOM 1225 C C . VAL A 1 155 ? 2.308 -8.799 -24.182 1.00 66.88 155 VAL A C 1
ATOM 1227 O O . VAL A 1 155 ? 2.881 -7.718 -24.055 1.00 66.88 155 VAL A O 1
ATOM 1230 N N . PHE A 1 156 ? 1.907 -9.276 -25.355 1.00 67.75 156 PHE A N 1
ATOM 1231 C CA . PHE A 1 156 ? 1.959 -8.530 -26.607 1.00 67.75 156 PHE A CA 1
ATOM 1232 C C . PHE A 1 156 ? 0.618 -7.827 -26.824 1.00 67.75 156 PHE A C 1
ATOM 1234 O O . PHE A 1 156 ? -0.436 -8.448 -26.672 1.00 67.75 156 PHE A O 1
ATOM 1241 N N . HIS A 1 157 ? 0.639 -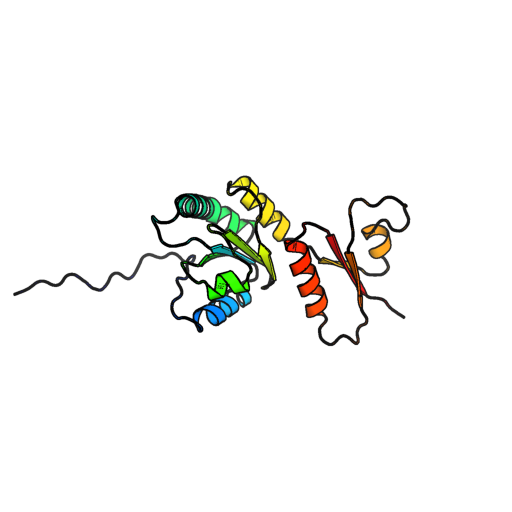6.547 -27.193 1.00 58.53 157 HIS A N 1
ATOM 1242 C CA . HIS A 1 157 ? -0.570 -5.808 -27.555 1.00 58.53 157 HIS A CA 1
ATOM 1243 C C . HIS A 1 157 ? -0.330 -4.889 -28.757 1.00 58.53 157 HIS A C 1
ATOM 1245 O O . HIS A 1 157 ? 0.801 -4.524 -29.064 1.00 58.53 157 HIS A O 1
ATOM 1251 N N . THR A 1 158 ? -1.418 -4.506 -29.428 1.00 55.09 158 THR A N 1
ATOM 1252 C CA . THR A 1 158 ? -1.404 -3.552 -30.547 1.00 55.0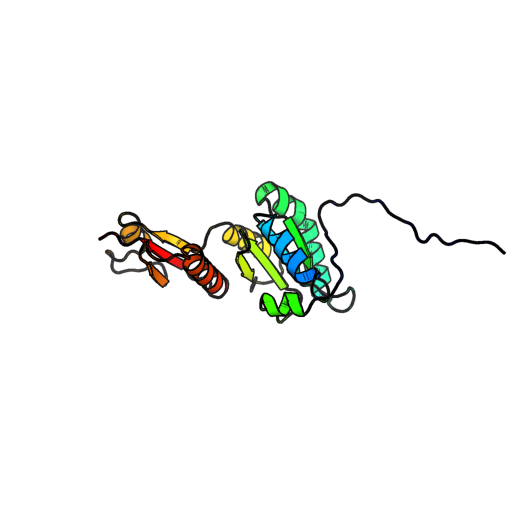9 158 THR A CA 1
ATOM 1253 C C . THR A 1 158 ? -1.991 -2.208 -30.121 1.00 55.09 158 THR A C 1
ATOM 1255 O O . THR A 1 158 ? -2.813 -2.137 -29.202 1.00 55.09 158 THR A O 1
ATOM 1258 N N . ASP A 1 159 ? -1.618 -1.137 -30.819 1.00 51.72 159 ASP A N 1
ATOM 1259 C CA . ASP A 1 159 ? -1.978 0.249 -30.466 1.00 51.72 159 ASP A CA 1
ATOM 1260 C C . ASP A 1 159 ? -3.475 0.574 -30.612 1.00 51.72 159 ASP A C 1
ATOM 1262 O O . ASP A 1 159 ? -3.944 1.622 -30.179 1.00 51.72 159 ASP A O 1
ATOM 1266 N N . LYS A 1 160 ? -4.265 -0.346 -31.179 1.00 48.44 160 LYS A N 1
ATOM 1267 C CA . LYS A 1 160 ? -5.733 -0.237 -31.257 1.00 48.44 160 LYS A CA 1
ATOM 1268 C C . LYS A 1 160 ? -6.428 -0.524 -29.917 1.00 48.44 160 LYS A C 1
ATOM 1270 O O . LYS A 1 160 ? -7.654 -0.456 -29.834 1.00 48.44 160 LYS A O 1
ATOM 1275 N N . CYS A 1 161 ? -5.675 -0.856 -28.868 1.00 44.84 161 CYS A N 1
ATOM 1276 C CA . CYS A 1 161 ? -6.219 -1.109 -27.542 1.00 44.84 161 CYS A CA 1
ATOM 1277 C C . CYS A 1 161 ? -6.473 0.210 -26.788 1.00 44.84 161 CYS A C 1
ATOM 1279 O O . CYS A 1 161 ? -5.572 0.774 -26.175 1.00 44.84 161 CYS A O 1
ATOM 1281 N N . VAL A 1 162 ? -7.733 0.662 -26.771 1.00 44.94 162 VAL A N 1
ATOM 1282 C CA . VAL A 1 162 ? -8.213 1.919 -26.139 1.00 44.94 162 VAL A CA 1
ATOM 1283 C C . VAL A 1 162 ? -7.951 1.999 -24.616 1.00 44.94 162 VAL A C 1
ATOM 1285 O O . VAL A 1 162 ? -8.214 3.017 -23.985 1.00 44.94 162 VAL A O 1
ATOM 1288 N N . LYS A 1 163 ? -7.427 0.934 -23.997 1.00 45.34 163 LYS A N 1
ATOM 1289 C CA . LYS A 1 163 ? -7.070 0.869 -22.573 1.00 45.34 163 LYS A CA 1
ATOM 1290 C C . LYS A 1 163 ? -5.658 0.313 -22.380 1.00 45.34 163 LYS A C 1
ATOM 1292 O O . LYS A 1 163 ? -5.479 -0.748 -21.783 1.00 45.34 163 LYS A O 1
ATOM 1297 N N . GLN A 1 164 ? -4.665 1.047 -22.877 1.00 45.88 164 GLN A N 1
ATOM 1298 C CA . GLN A 1 164 ? -3.236 0.765 -22.685 1.00 45.88 164 GLN A CA 1
ATOM 1299 C C . GLN A 1 164 ? -2.893 0.562 -21.191 1.00 45.88 164 GLN A C 1
ATOM 1301 O O . GLN A 1 164 ? -2.200 -0.391 -20.834 1.00 45.88 164 GLN A O 1
ATOM 1306 N N . ASP A 1 165 ? -3.504 1.364 -20.311 1.00 51.75 165 ASP A N 1
ATOM 1307 C CA . ASP A 1 165 ? -3.363 1.260 -18.852 1.00 51.75 165 ASP A CA 1
ATOM 1308 C C . ASP A 1 165 ? -3.939 -0.031 -18.250 1.00 51.75 165 ASP A C 1
ATOM 1310 O O . ASP A 1 165 ? -3.484 -0.469 -17.197 1.00 51.75 165 ASP A O 1
ATOM 1314 N N . LEU A 1 166 ? -4.938 -0.669 -18.877 1.00 52.22 166 LEU A N 1
ATOM 1315 C CA . LEU A 1 166 ? -5.602 -1.837 -18.286 1.00 52.22 166 LEU A CA 1
ATOM 1316 C C . LEU A 1 166 ? -4.716 -3.084 -18.351 1.00 52.22 166 LEU A C 1
ATOM 1318 O O . LEU A 1 166 ? -4.667 -3.835 -17.382 1.00 52.22 166 LEU A O 1
ATOM 1322 N N . ALA A 1 167 ? -3.991 -3.291 -19.454 1.00 55.28 167 ALA A N 1
ATOM 1323 C CA . ALA A 1 167 ? -3.046 -4.401 -19.567 1.00 55.28 167 ALA A CA 1
ATOM 1324 C C . ALA A 1 167 ? -1.884 -4.238 -18.573 1.00 55.28 167 ALA A C 1
ATOM 1326 O O . ALA A 1 167 ? -1.561 -5.179 -17.850 1.00 55.28 167 ALA A O 1
ATOM 1327 N N . ALA A 1 168 ? -1.322 -3.028 -18.471 1.00 57.12 168 ALA A N 1
ATOM 1328 C CA . ALA A 1 168 ? -0.286 -2.710 -17.493 1.00 57.12 168 ALA A CA 1
ATOM 1329 C C . ALA A 1 168 ? -0.788 -2.884 -16.048 1.00 57.12 168 ALA A C 1
ATOM 1331 O O . ALA A 1 168 ? -0.155 -3.585 -15.268 1.00 57.12 168 ALA A O 1
ATOM 1332 N N . CYS A 1 169 ? -1.957 -2.337 -15.702 1.00 51.50 169 CYS A N 1
ATOM 1333 C CA . CYS A 1 169 ? -2.520 -2.413 -14.351 1.00 51.50 169 CYS A CA 1
ATOM 1334 C C . CYS A 1 169 ? -2.899 -3.851 -13.939 1.00 51.50 169 CYS A C 1
ATOM 1336 O O . CYS A 1 169 ? -2.638 -4.255 -12.806 1.00 51.50 169 CYS A O 1
ATOM 1338 N N . VAL A 1 170 ? -3.429 -4.668 -14.862 1.00 60.56 170 VAL A N 1
ATOM 1339 C CA . VAL A 1 170 ? -3.653 -6.107 -14.621 1.00 60.56 170 VAL A CA 1
ATOM 1340 C C . VAL A 1 170 ? -2.329 -6.836 -14.383 1.00 60.56 170 VAL A C 1
ATOM 1342 O O . VAL A 1 170 ? -2.240 -7.641 -13.459 1.00 60.56 170 VAL A O 1
ATOM 1345 N N . LEU A 1 171 ? -1.285 -6.547 -15.165 1.00 61.00 171 LEU A N 1
ATOM 1346 C CA . LEU A 1 171 ? 0.026 -7.175 -14.989 1.00 61.00 171 LEU A CA 1
ATOM 1347 C C . LEU A 1 171 ? 0.737 -6.718 -13.712 1.00 61.00 171 LEU A C 1
ATOM 1349 O O . LEU A 1 171 ? 1.326 -7.555 -13.036 1.00 61.00 171 LEU A O 1
ATOM 1353 N N . GLU A 1 172 ? 0.653 -5.442 -13.328 1.00 59.84 172 GLU A N 1
ATOM 1354 C CA . GLU A 1 172 ? 1.204 -4.964 -12.055 1.00 59.84 172 GLU A CA 1
ATOM 1355 C C . GLU A 1 172 ? 0.449 -5.562 -10.853 1.00 59.84 172 GLU A C 1
ATOM 1357 O O . GLU A 1 172 ? 1.086 -5.993 -9.892 1.00 59.84 172 GLU A O 1
ATOM 1362 N N . GLY A 1 173 ? -0.883 -5.693 -10.926 1.00 56.22 173 GLY A N 1
ATOM 1363 C CA . GLY A 1 173 ? -1.690 -6.348 -9.887 1.00 56.22 173 GLY A CA 1
ATOM 1364 C C . GLY A 1 173 ? -1.483 -7.868 -9.787 1.00 56.22 173 GLY A C 1
ATOM 1365 O O . GLY A 1 173 ? -1.588 -8.440 -8.703 1.00 56.22 173 GLY A O 1
ATOM 1366 N N . LEU A 1 174 ? -1.148 -8.539 -10.894 1.00 57.62 174 LEU A N 1
ATOM 1367 C CA . LEU A 1 174 ? -0.671 -9.928 -10.871 1.00 57.62 174 LEU A CA 1
ATOM 1368 C C . LEU A 1 174 ? 0.776 -10.025 -10.371 1.00 57.62 174 LEU A C 1
ATOM 1370 O O . LEU A 1 174 ? 1.142 -11.030 -9.765 1.00 57.62 174 LEU A O 1
ATOM 1374 N N . SER A 1 175 ? 1.585 -8.989 -10.598 1.00 55.12 175 SER A N 1
ATOM 1375 C CA . SER A 1 175 ? 2.991 -8.938 -10.201 1.00 55.12 175 SER A CA 1
ATOM 1376 C C . SER A 1 175 ? 3.184 -8.812 -8.702 1.00 55.12 175 SER A C 1
ATOM 1378 O O . SER A 1 175 ? 3.961 -9.585 -8.132 1.00 55.12 175 SER A O 1
ATOM 1380 N N . SER A 1 176 ? 2.433 -7.921 -8.053 1.00 49.69 176 SER A N 1
ATOM 1381 C CA . SER A 1 176 ? 2.484 -7.780 -6.599 1.00 49.69 176 SER A CA 1
ATOM 1382 C C . SER A 1 176 ? 2.097 -9.069 -5.867 1.00 49.69 176 SER A C 1
ATOM 1384 O O . SER A 1 176 ? 2.707 -9.380 -4.853 1.00 49.69 176 SER A O 1
ATOM 1386 N N . LYS A 1 177 ? 1.180 -9.872 -6.427 1.00 49.03 177 LYS A N 1
ATOM 1387 C CA . LYS A 1 177 ? 0.739 -11.171 -5.878 1.00 49.03 177 LYS A CA 1
ATOM 1388 C C . LYS A 1 177 ? 1.648 -12.376 -6.161 1.00 49.03 177 LYS A C 1
ATOM 1390 O O . LYS A 1 177 ? 1.268 -13.497 -5.837 1.00 49.03 177 LYS A O 1
ATOM 1395 N N . ASN A 1 178 ? 2.762 -12.227 -6.880 1.00 49.56 178 ASN A N 1
ATOM 1396 C CA . ASN A 1 178 ? 3.559 -13.392 -7.310 1.00 49.56 178 ASN A CA 1
ATOM 1397 C C . ASN A 1 178 ? 5.080 -13.193 -7.294 1.00 49.56 178 ASN A C 1
ATOM 1399 O O . ASN A 1 178 ? 5.792 -14.151 -7.589 1.00 49.56 178 ASN A O 1
ATOM 1403 N N . GLN A 1 179 ? 5.585 -11.984 -7.020 1.00 45.16 179 GLN A N 1
ATOM 1404 C CA . GLN A 1 179 ? 7.021 -11.648 -7.054 1.00 45.16 179 GLN A CA 1
ATOM 1405 C C . GLN A 1 179 ? 7.751 -12.093 -8.345 1.00 45.16 179 GLN A C 1
ATOM 1407 O O . GLN A 1 179 ? 8.945 -12.389 -8.335 1.00 45.16 179 GLN A O 1
ATOM 1412 N N . ARG A 1 180 ? 7.043 -12.146 -9.483 1.00 42.88 180 ARG A N 1
ATOM 1413 C CA . ARG A 1 180 ? 7.642 -12.402 -10.807 1.00 42.88 180 ARG A CA 1
ATOM 1414 C C . ARG A 1 180 ? 7.813 -11.097 -11.577 1.00 42.88 180 ARG A C 1
ATOM 1416 O O . ARG A 1 180 ? 7.207 -10.077 -11.242 1.00 42.88 180 ARG A O 1
ATOM 1423 N N . ASN A 1 181 ? 8.603 -11.159 -12.644 1.00 39.62 181 ASN A N 1
ATOM 1424 C CA . ASN A 1 181 ? 8.784 -10.048 -13.567 1.00 39.62 181 ASN A CA 1
ATOM 1425 C C . ASN A 1 181 ? 7.775 -10.149 -14.720 1.00 39.62 181 ASN A C 1
ATOM 1427 O O . ASN A 1 181 ? 7.680 -11.180 -15.394 1.00 39.62 181 ASN A O 1
ATOM 1431 N N . TYR A 1 182 ? 7.041 -9.066 -14.961 1.00 46.56 182 TYR A N 1
ATOM 1432 C CA . TYR A 1 182 ? 5.988 -8.985 -15.974 1.00 46.56 182 TYR A CA 1
ATOM 1433 C C . TYR A 1 182 ? 6.381 -7.911 -16.984 1.00 46.56 182 TYR A C 1
ATOM 1435 O O . TYR A 1 182 ? 7.054 -6.947 -16.622 1.00 46.56 182 TYR A O 1
ATOM 1443 N N . LYS A 1 183 ? 6.038 -8.071 -18.263 1.00 50.09 183 LYS A N 1
ATOM 1444 C CA . LYS A 1 183 ? 6.461 -7.115 -19.299 1.00 50.09 183 LYS A CA 1
ATOM 1445 C C . LYS A 1 183 ? 5.433 -6.960 -20.420 1.00 50.09 183 LYS A C 1
ATOM 1447 O O . LYS A 1 183 ? 4.784 -7.928 -20.812 1.00 50.09 183 LYS A O 1
ATOM 1452 N N . CYS A 1 184 ? 5.322 -5.740 -20.946 1.00 43.47 184 CYS A N 1
ATOM 1453 C CA . CYS A 1 184 ? 4.468 -5.395 -22.088 1.00 43.47 184 CYS A CA 1
ATOM 1454 C C . CYS A 1 184 ? 5.336 -5.188 -23.334 1.00 43.47 184 CYS A C 1
ATOM 1456 O O . CYS A 1 184 ? 6.224 -4.342 -23.295 1.00 43.47 184 CYS A O 1
ATOM 1458 N N . CYS A 1 185 ? 5.076 -5.917 -24.420 1.00 40.34 185 CYS A N 1
ATOM 1459 C CA . CYS A 1 185 ? 5.745 -5.723 -25.711 1.00 40.34 185 CYS A CA 1
ATOM 1460 C C . CYS A 1 185 ? 4.872 -4.921 -26.677 1.00 40.34 185 CYS A C 1
ATOM 1462 O O . CYS A 1 185 ? 3.744 -5.324 -26.980 1.00 40.34 185 CYS A O 1
ATOM 1464 N N . HIS A 1 186 ? 5.434 -3.835 -27.206 1.00 43.88 186 HIS A N 1
ATOM 1465 C CA . HIS A 1 186 ? 4.861 -3.074 -28.314 1.00 43.88 186 HIS A CA 1
ATOM 1466 C C . HIS A 1 186 ? 5.302 -3.707 -29.640 1.00 43.88 186 HIS A C 1
ATOM 1468 O O . HIS A 1 186 ? 6.430 -3.511 -30.081 1.00 43.88 186 HIS A O 1
ATOM 1474 N N . GLY A 1 187 ? 4.422 -4.498 -30.258 1.00 37.56 187 GLY A N 1
ATOM 1475 C CA . GLY A 1 187 ? 4.699 -5.108 -31.558 1.00 37.56 187 GLY A CA 1
ATOM 1476 C C . GLY A 1 187 ? 4.407 -4.137 -32.699 1.00 37.56 187 GLY A C 1
ATOM 1477 O O . GLY A 1 187 ? 3.239 -3.815 -32.934 1.00 37.56 187 GLY A O 1
ATOM 1478 N N . ARG A 1 188 ? 5.441 -3.711 -33.433 1.00 36.31 188 ARG A N 1
ATOM 1479 C CA . ARG A 1 188 ? 5.261 -3.054 -34.736 1.00 36.31 188 ARG A CA 1
ATOM 1480 C C . ARG A 1 188 ? 5.044 -4.078 -35.853 1.00 36.31 188 ARG A C 1
ATOM 1482 O O . ARG A 1 188 ? 5.542 -5.199 -35.789 1.00 36.31 188 ARG A O 1
ATOM 1489 N N . HIS A 1 189 ? 4.250 -3.660 -36.838 1.00 38.38 189 HIS A N 1
ATOM 1490 C CA . HIS A 1 189 ? 4.009 -4.363 -38.102 1.00 38.38 189 HIS A CA 1
ATOM 1491 C C . HIS A 1 189 ? 5.185 -4.206 -39.071 1.00 38.38 189 HIS A C 1
ATOM 1493 O O . HIS A 1 189 ? 5.797 -3.114 -39.052 1.00 38.38 189 HIS A O 1
#

InterPro domains:
  IPR013766 Thioredoxin domain [PF00085] (28-121)
  IPR036249 Thioredoxin-like superfamily [SSF52833] (28-123)

pLDDT: mean 71.43, std 21.1, range [24.12, 96.19]

Nearest PDB structures (foldseek):
  2h71-assembly2_B  TM=8.278E-01  e=4.691E-06  Escherichia coli
  2o8v-assembly1_B  TM=7.992E-01  e=6.076E-06  Escherichia coli
  5ayl-assembly1_A  TM=5.103E-01  e=2.242E-07  Mus musculus
  3apo-assembly1_A  TM=5.641E-01  e=1.777E-06  Mus musculus
  4hu7-assembly3_B-2  TM=7.271E-01  e=2.522E-05  Escherichia coli K-12

Mean predicted aligned error: 14.22 Å